Protein AF-A0A358M8S6-F1 (afdb_monomer)

Radius of gyration: 20.31 Å; Cα contacts (8 Å, |Δi|>4): 271; chains: 1; bounding box: 61×32×68 Å

Nearest PDB structures (foldseek):
  8t9n-assembly1_A  TM=7.803E-01  e=1.770E-08  Bacillus subtilis
  8t9n-assembly2_B  TM=7.512E-01  e=2.150E-07  Bacillus subtilis
  8hdj-assembly3_F  TM=7.728E-01  e=9.379E-07  Acetivibrio thermocellus DSM 1313
  8hdj-assembly1_B  TM=7.602E-01  e=1.779E-06  Acetivibrio thermocellus DSM 1313
  8heq-assembly1_B  TM=7.073E-01  e=2.793E-05  Acetivibrio thermocellus DSM 1313

Structure (mmCIF, N/CA/C/O backbone):
data_AF-A0A358M8S6-F1
#
_entry.id   AF-A0A358M8S6-F1
#
loop_
_atom_site.g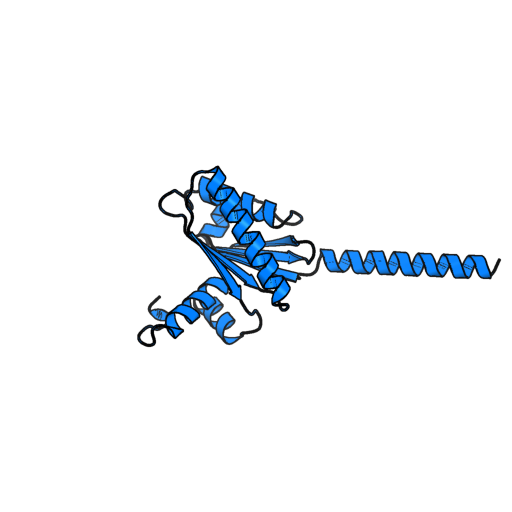roup_PDB
_atom_site.id
_atom_site.type_symbol
_atom_site.label_atom_id
_atom_site.label_alt_id
_atom_site.label_comp_id
_atom_site.label_asym_id
_atom_site.label_entity_id
_atom_site.label_seq_id
_atom_site.pdbx_PDB_ins_code
_atom_site.Cartn_x
_atom_site.Cartn_y
_atom_site.Cartn_z
_atom_site.occupancy
_atom_site.B_iso_or_equiv
_atom_site.auth_seq_id
_atom_site.auth_comp_id
_atom_site.auth_asym_id
_atom_site.auth_atom_id
_atom_site.pdbx_PDB_model_num
ATOM 1 N N . MET A 1 1 ? 41.653 -4.906 -39.971 1.00 57.16 1 MET A N 1
ATOM 2 C CA . MET A 1 1 ? 40.432 -5.730 -39.788 1.00 57.16 1 MET A CA 1
ATOM 3 C C . MET A 1 1 ? 40.231 -6.253 -38.357 1.00 57.16 1 MET A C 1
ATOM 5 O O . MET A 1 1 ? 39.101 -6.242 -37.895 1.00 57.16 1 MET A O 1
ATOM 9 N N . ARG A 1 2 ? 41.280 -6.656 -37.614 1.00 50.31 2 ARG A N 1
ATOM 10 C CA . ARG A 1 2 ? 41.144 -7.221 -36.246 1.00 50.31 2 ARG A CA 1
ATOM 11 C C . ARG A 1 2 ? 40.679 -6.215 -35.174 1.00 50.31 2 ARG A C 1
ATOM 13 O O . ARG A 1 2 ? 39.952 -6.597 -34.268 1.00 50.31 2 ARG A O 1
ATOM 20 N N . ILE A 1 3 ? 41.041 -4.936 -35.313 1.00 53.88 3 ILE A N 1
ATOM 21 C CA . ILE A 1 3 ? 40.667 -3.864 -34.366 1.00 53.88 3 ILE A CA 1
ATOM 22 C C . ILE A 1 3 ? 39.176 -3.490 -34.499 1.00 53.88 3 ILE A C 1
ATOM 24 O O . ILE A 1 3 ? 38.494 -3.316 -33.496 1.00 53.88 3 ILE A O 1
ATOM 28 N N . CYS A 1 4 ? 38.636 -3.462 -35.725 1.00 50.50 4 CYS A N 1
ATOM 29 C CA . CYS A 1 4 ? 37.214 -3.180 -35.967 1.00 50.50 4 CYS A CA 1
ATOM 30 C C . CYS A 1 4 ? 36.292 -4.292 -35.436 1.00 50.50 4 CYS A C 1
ATOM 32 O O . CYS A 1 4 ? 35.222 -3.995 -34.916 1.00 50.50 4 CYS A O 1
ATOM 34 N N . ALA A 1 5 ? 36.716 -5.559 -35.513 1.00 52.69 5 ALA A N 1
ATOM 35 C CA . ALA A 1 5 ? 35.955 -6.688 -34.972 1.00 52.69 5 ALA A CA 1
ATOM 36 C C . ALA A 1 5 ? 35.922 -6.692 -33.430 1.00 52.69 5 ALA A C 1
ATOM 38 O O . ALA A 1 5 ? 34.883 -6.977 -32.841 1.00 52.69 5 ALA A O 1
ATOM 39 N N . ALA A 1 6 ? 37.031 -6.322 -32.777 1.00 56.50 6 ALA A N 1
ATOM 40 C CA . ALA A 1 6 ? 37.099 -6.216 -31.318 1.00 56.50 6 ALA A CA 1
ATOM 41 C C . ALA A 1 6 ? 36.232 -5.063 -30.773 1.00 56.50 6 ALA A C 1
ATOM 43 O O . ALA A 1 6 ? 35.534 -5.239 -29.777 1.00 56.50 6 ALA A O 1
ATOM 44 N N . ALA A 1 7 ? 36.218 -3.911 -31.453 1.00 58.09 7 ALA A N 1
ATOM 45 C CA . ALA A 1 7 ? 35.370 -2.778 -31.079 1.00 58.09 7 ALA A CA 1
ATOM 46 C C . ALA A 1 7 ? 33.869 -3.080 -31.265 1.00 58.09 7 ALA A C 1
ATOM 48 O O . ALA A 1 7 ? 33.069 -2.773 -30.385 1.00 58.09 7 ALA A O 1
ATOM 49 N N . ALA A 1 8 ? 33.486 -3.741 -32.364 1.00 59.09 8 ALA A N 1
ATOM 50 C CA . ALA A 1 8 ? 32.097 -4.142 -32.603 1.00 59.09 8 ALA A CA 1
ATOM 51 C C . ALA A 1 8 ? 31.595 -5.166 -31.567 1.00 59.09 8 ALA A C 1
ATOM 53 O O . ALA A 1 8 ? 30.475 -5.045 -31.074 1.00 59.09 8 ALA A O 1
ATOM 54 N N . ALA A 1 9 ? 32.434 -6.132 -31.180 1.00 61.81 9 ALA A N 1
ATOM 55 C CA . ALA A 1 9 ? 32.096 -7.106 -30.143 1.00 61.81 9 ALA A CA 1
ATOM 56 C C . ALA A 1 9 ? 31.903 -6.447 -28.764 1.00 61.81 9 ALA A C 1
ATOM 58 O O . ALA A 1 9 ? 30.955 -6.782 -28.057 1.00 61.81 9 ALA A O 1
ATOM 59 N N . ALA A 1 10 ? 32.739 -5.468 -28.401 1.00 64.44 10 ALA A N 1
ATOM 60 C CA . ALA A 1 10 ? 32.598 -4.733 -27.144 1.00 64.44 10 ALA A CA 1
ATOM 61 C C . ALA A 1 10 ? 31.291 -3.922 -27.083 1.00 64.44 10 ALA A C 1
ATOM 63 O O . ALA A 1 10 ? 30.603 -3.952 -26.067 1.00 64.44 10 ALA A O 1
ATOM 64 N N . VAL A 1 11 ? 30.899 -3.257 -28.176 1.00 68.25 11 VAL A N 1
ATOM 65 C CA . VAL A 1 11 ? 29.634 -2.500 -28.241 1.00 68.25 11 VAL A CA 1
ATOM 66 C C . VAL A 1 11 ? 28.423 -3.426 -28.122 1.00 68.25 11 VAL A C 1
ATOM 68 O O . VAL A 1 11 ? 27.499 -3.120 -27.375 1.00 68.25 11 VAL A O 1
ATOM 71 N N . ILE A 1 12 ? 28.434 -4.586 -28.787 1.00 67.06 12 ILE A N 1
ATOM 72 C CA . ILE A 1 12 ? 27.341 -5.566 -28.688 1.00 67.06 12 ILE A CA 1
ATOM 73 C C . ILE A 1 12 ? 27.230 -6.120 -27.264 1.00 67.06 12 ILE A C 1
ATOM 75 O O . ILE A 1 12 ? 26.117 -6.250 -26.758 1.00 67.06 12 ILE A O 1
ATOM 79 N N . VAL A 1 13 ? 28.351 -6.397 -26.589 1.00 68.25 13 VAL A N 1
ATOM 80 C CA . VAL A 1 13 ? 28.358 -6.838 -25.183 1.00 68.25 13 VAL A CA 1
ATOM 81 C C . VAL A 1 13 ? 27.836 -5.738 -24.256 1.00 68.25 13 VAL A C 1
ATOM 83 O O . VAL A 1 13 ? 26.988 -6.013 -23.415 1.00 68.25 13 VAL A O 1
ATOM 86 N N . PHE A 1 14 ? 28.247 -4.481 -24.433 1.00 65.44 14 PHE A N 1
ATOM 87 C CA . PHE A 1 14 ? 27.732 -3.379 -23.614 1.00 65.44 14 PHE A CA 1
ATOM 88 C C . PHE A 1 14 ? 26.236 -3.136 -23.829 1.00 65.44 14 PHE A C 1
ATOM 90 O O . PHE A 1 14 ? 25.511 -2.995 -22.850 1.00 65.44 14 PHE A O 1
ATOM 97 N N . VAL A 1 15 ? 25.759 -3.144 -25.078 1.00 66.88 15 VAL A N 1
ATOM 98 C CA . VAL A 1 15 ? 24.332 -2.981 -25.405 1.00 66.88 15 VAL A CA 1
ATOM 99 C C . VAL A 1 15 ? 23.511 -4.152 -24.870 1.00 66.88 15 VAL A C 1
ATOM 101 O O . VAL A 1 15 ? 22.451 -3.934 -24.295 1.00 66.88 15 VAL A O 1
ATOM 104 N N . SER A 1 16 ? 23.996 -5.388 -24.997 1.00 60.94 16 SER A N 1
ATOM 105 C CA . SER A 1 16 ? 23.293 -6.564 -24.469 1.00 60.94 16 SER A CA 1
ATOM 106 C C . SER A 1 16 ? 23.269 -6.595 -22.940 1.00 60.94 16 SER A C 1
ATOM 108 O O . SER A 1 16 ? 22.218 -6.877 -22.373 1.00 60.94 16 SER A O 1
ATOM 110 N N . VAL A 1 17 ? 24.352 -6.212 -22.255 1.00 64.12 17 VAL A N 1
ATOM 111 C CA . VAL A 1 17 ? 24.362 -6.043 -20.790 1.00 64.12 17 VAL A CA 1
ATOM 112 C C . VAL A 1 17 ? 23.396 -4.937 -20.354 1.00 64.12 17 VAL A C 1
ATOM 114 O O . VAL A 1 17 ? 22.636 -5.144 -19.411 1.00 64.12 17 VAL A O 1
ATOM 117 N N . TRP A 1 18 ? 23.359 -3.803 -21.062 1.00 59.84 18 TRP A N 1
ATOM 118 C CA . TRP A 1 18 ? 22.412 -2.714 -20.791 1.00 59.84 18 TRP A CA 1
ATOM 119 C C . TRP A 1 18 ? 20.954 -3.137 -20.998 1.00 59.84 18 TRP A C 1
ATOM 121 O O . TRP A 1 18 ? 20.101 -2.852 -20.159 1.00 59.84 18 TRP A O 1
ATOM 131 N N . LEU A 1 19 ? 20.669 -3.858 -22.086 1.00 53.47 19 LEU A N 1
ATOM 132 C CA . LEU A 1 19 ? 19.343 -4.402 -22.367 1.00 53.47 19 LEU A CA 1
ATOM 133 C C . LEU A 1 19 ? 18.927 -5.401 -21.284 1.00 53.47 19 LEU A C 1
ATOM 135 O O . LEU A 1 19 ? 17.843 -5.272 -20.728 1.00 53.47 19 LEU A O 1
ATOM 139 N N . ILE A 1 20 ? 19.789 -6.351 -20.919 1.00 60.41 20 ILE A N 1
ATOM 140 C CA . ILE A 1 20 ? 19.483 -7.359 -19.895 1.00 60.41 20 ILE A CA 1
ATOM 141 C C . ILE A 1 20 ? 19.275 -6.702 -18.521 1.00 60.41 20 ILE A C 1
ATOM 143 O O . ILE A 1 20 ? 18.311 -7.033 -17.831 1.00 60.41 20 ILE A O 1
ATOM 147 N N . ALA A 1 21 ? 20.124 -5.749 -18.128 1.00 57.12 21 ALA A N 1
ATOM 148 C CA . ALA A 1 21 ? 19.976 -5.019 -16.869 1.00 57.12 21 ALA A CA 1
ATOM 149 C C . ALA A 1 21 ? 18.662 -4.219 -16.824 1.00 57.12 21 ALA A C 1
ATOM 151 O O . ALA A 1 21 ? 17.900 -4.342 -15.865 1.00 57.12 21 ALA A O 1
ATOM 152 N N . GLY A 1 22 ? 18.338 -3.487 -17.897 1.00 55.91 22 GLY A N 1
ATOM 153 C CA . GLY A 1 22 ? 17.080 -2.748 -18.014 1.00 55.91 22 GLY A CA 1
ATOM 154 C C . GLY A 1 22 ? 15.841 -3.650 -18.005 1.00 55.91 22 GLY A C 1
ATOM 155 O O . GLY A 1 22 ? 14.822 -3.290 -17.413 1.00 55.91 22 GLY A O 1
ATOM 156 N N . TYR A 1 23 ? 15.925 -4.844 -18.600 1.00 58.31 23 TYR A N 1
ATOM 157 C CA . TYR A 1 23 ? 14.850 -5.841 -18.566 1.00 58.31 23 TYR A CA 1
ATOM 158 C C . TYR A 1 23 ? 14.600 -6.385 -17.153 1.00 58.31 23 TYR A C 1
ATOM 160 O O . TYR A 1 23 ? 13.441 -6.553 -16.772 1.00 58.31 23 TYR A O 1
ATOM 168 N N . ARG A 1 24 ? 15.652 -6.615 -16.352 1.00 57.75 24 ARG A N 1
ATOM 169 C CA . ARG A 1 24 ? 15.523 -7.117 -14.970 1.00 57.75 24 ARG A CA 1
ATOM 170 C C . ARG A 1 24 ? 14.867 -6.091 -14.048 1.00 57.75 24 ARG A C 1
ATOM 172 O O . ARG A 1 24 ? 13.889 -6.434 -13.398 1.00 57.75 24 ARG A O 1
ATOM 179 N N . THR A 1 25 ? 15.301 -4.830 -14.094 1.00 61.47 25 THR A N 1
ATOM 180 C CA . THR A 1 25 ? 14.707 -3.724 -13.313 1.00 61.47 25 THR A CA 1
ATOM 181 C C . THR A 1 25 ? 13.206 -3.551 -13.549 1.00 61.47 25 THR A C 1
ATOM 183 O O . THR A 1 25 ? 12.500 -3.044 -12.687 1.00 61.47 25 THR A O 1
ATOM 186 N N . THR A 1 26 ? 12.700 -3.958 -14.715 1.00 70.19 26 THR A N 1
ATOM 187 C CA . THR A 1 26 ? 11.293 -3.741 -15.073 1.00 70.19 26 THR A CA 1
ATOM 188 C C . THR A 1 26 ? 10.377 -4.880 -14.604 1.00 70.19 26 THR A C 1
ATOM 190 O O . THR A 1 26 ? 9.163 -4.728 -14.665 1.00 70.19 26 THR A O 1
ATOM 193 N N . ARG A 1 27 ? 10.919 -6.014 -14.135 1.00 77.38 27 ARG A N 1
ATOM 194 C CA . ARG A 1 27 ? 10.132 -7.198 -13.726 1.00 77.38 27 ARG A CA 1
ATOM 195 C C . ARG A 1 27 ? 10.374 -7.662 -12.290 1.00 77.38 27 ARG A C 1
ATOM 197 O O . ARG A 1 27 ? 9.735 -8.613 -11.855 1.00 77.38 27 ARG A O 1
ATOM 204 N N . THR A 1 28 ? 11.301 -7.041 -11.573 1.00 88.50 28 THR A N 1
ATOM 205 C CA . THR A 1 28 ? 11.547 -7.323 -10.157 1.00 88.50 28 THR A CA 1
ATOM 206 C C . THR A 1 28 ? 10.695 -6.415 -9.289 1.00 88.50 28 THR A C 1
ATOM 208 O O . THR A 1 28 ? 10.644 -5.210 -9.549 1.00 88.50 28 THR A O 1
ATOM 211 N N . VAL A 1 29 ? 10.068 -6.985 -8.260 1.00 92.50 29 VAL A N 1
ATOM 212 C CA . VAL A 1 29 ? 9.440 -6.199 -7.195 1.00 92.50 29 VAL A CA 1
ATOM 213 C C . VAL A 1 29 ? 10.536 -5.387 -6.511 1.00 92.50 29 VAL A C 1
ATOM 215 O O . VAL A 1 29 ? 11.564 -5.935 -6.120 1.00 92.50 29 VAL A O 1
ATOM 218 N N . ASP A 1 30 ? 10.331 -4.080 -6.469 1.00 94.56 30 ASP A N 1
ATOM 219 C CA . ASP A 1 30 ? 11.152 -3.113 -5.745 1.00 94.56 30 ASP A CA 1
ATOM 220 C C . ASP A 1 30 ? 10.456 -2.768 -4.434 1.00 94.56 30 ASP A C 1
ATOM 222 O O . ASP A 1 30 ? 11.048 -2.886 -3.370 1.00 94.56 30 ASP A O 1
ATOM 226 N N . SER A 1 31 ? 9.178 -2.400 -4.497 1.00 95.56 31 SER A N 1
ATOM 227 C CA . SER A 1 31 ? 8.403 -1.996 -3.324 1.00 95.56 31 SER A CA 1
ATOM 228 C C . SER A 1 31 ? 7.019 -2.631 -3.341 1.00 95.56 31 SER A C 1
ATOM 230 O O . SER A 1 31 ? 6.491 -2.972 -4.405 1.00 95.56 31 SER A O 1
ATOM 232 N N . ILE A 1 32 ? 6.418 -2.742 -2.163 1.00 96.50 32 ILE A N 1
ATOM 233 C CA . ILE A 1 32 ? 5.015 -3.115 -1.998 1.00 96.50 32 ILE A CA 1
ATOM 234 C C . ILE A 1 32 ? 4.282 -1.910 -1.415 1.00 96.50 32 ILE A C 1
ATOM 236 O O . ILE A 1 32 ? 4.700 -1.335 -0.412 1.00 96.50 32 ILE A O 1
ATOM 240 N N . VAL A 1 33 ? 3.204 -1.496 -2.072 1.00 97.31 33 VAL A N 1
ATOM 241 C CA . VAL A 1 33 ? 2.332 -0.412 -1.615 1.00 97.31 33 VAL A CA 1
ATOM 242 C C . VAL A 1 33 ? 1.005 -1.022 -1.209 1.00 97.31 33 VAL A C 1
ATOM 244 O O . VAL A 1 33 ? 0.340 -1.649 -2.026 1.00 97.31 33 VAL A O 1
ATOM 247 N N . MET A 1 34 ? 0.616 -0.835 0.042 1.00 97.25 34 MET A N 1
ATOM 248 C CA . MET A 1 34 ? -0.647 -1.319 0.580 1.00 97.25 34 MET A CA 1
ATOM 249 C C . MET A 1 34 ? -1.600 -0.142 0.742 1.00 97.25 34 MET A C 1
ATOM 251 O O . MET A 1 34 ? -1.215 0.914 1.253 1.00 97.25 34 MET A O 1
ATOM 255 N N . LEU A 1 35 ? -2.828 -0.328 0.270 1.00 96.25 35 LEU A N 1
ATOM 256 C CA . LEU A 1 35 ? -3.897 0.658 0.340 1.00 96.25 35 LEU A CA 1
ATOM 257 C C . LEU A 1 35 ? -5.028 0.084 1.184 1.00 96.25 35 LEU A C 1
ATOM 259 O O . LEU A 1 35 ? -5.702 -0.853 0.765 1.00 96.25 35 LEU A O 1
ATOM 263 N N . ASP A 1 36 ? -5.215 0.655 2.365 1.00 95.44 36 ASP A N 1
ATOM 264 C CA . ASP A 1 36 ? -6.087 0.154 3.413 1.00 95.44 36 ASP A CA 1
ATOM 265 C C . ASP A 1 36 ? -7.201 1.155 3.711 1.00 95.44 36 ASP A C 1
ATOM 267 O O . ASP A 1 36 ? -7.008 2.155 4.398 1.00 95.44 36 ASP A O 1
ATOM 271 N N . VAL A 1 37 ? -8.393 0.854 3.211 1.00 89.81 37 VAL A N 1
ATOM 272 C CA . VAL A 1 37 ? -9.630 1.575 3.521 1.00 89.81 37 VAL A CA 1
ATOM 273 C C . VAL A 1 37 ? -10.539 0.550 4.200 1.00 89.81 37 VAL A C 1
ATOM 275 O O . VAL A 1 37 ? -10.285 0.099 5.320 1.00 89.81 37 VAL A O 1
ATOM 278 N N . ASN A 1 38 ? -11.523 0.075 3.453 1.00 85.62 38 ASN A N 1
ATOM 279 C CA . ASN A 1 38 ? -12.268 -1.154 3.631 1.00 85.62 38 ASN A CA 1
ATOM 280 C C . ASN A 1 38 ? -13.019 -1.371 2.310 1.00 85.62 38 ASN A C 1
ATOM 282 O O . ASN A 1 38 ? -14.230 -1.198 2.285 1.00 85.62 38 ASN A O 1
ATOM 286 N N . PRO A 1 39 ? -12.293 -1.470 1.183 1.00 93.62 39 PRO A N 1
ATOM 287 C CA . PRO A 1 39 ? -11.396 -2.583 0.825 1.00 93.62 39 PRO A CA 1
ATOM 288 C C . PRO A 1 39 ? -9.894 -2.395 1.132 1.00 93.62 39 PRO A C 1
ATOM 290 O O . PRO A 1 39 ? -9.447 -1.293 1.441 1.00 93.62 39 PRO A O 1
ATOM 293 N N . SER A 1 40 ? -9.112 -3.484 1.040 1.00 96.12 40 SER A N 1
ATOM 294 C CA . SER A 1 40 ? -7.646 -3.499 1.229 1.00 96.12 40 SER A CA 1
ATOM 295 C C . SER A 1 40 ? -6.896 -4.148 0.052 1.00 96.12 40 SER A C 1
ATOM 297 O O . SER A 1 40 ? -7.229 -5.261 -0.365 1.00 96.12 40 SER A O 1
ATOM 299 N N . PHE A 1 41 ? -5.870 -3.474 -0.474 1.00 96.50 41 PHE A N 1
ATOM 300 C CA . PHE A 1 41 ? -5.086 -3.909 -1.639 1.00 96.50 41 PHE A CA 1
ATOM 301 C C . PHE A 1 41 ? -3.586 -3.943 -1.351 1.00 96.50 41 PHE A C 1
ATOM 303 O O . PHE A 1 41 ? -3.078 -3.108 -0.607 1.00 96.50 41 PHE A O 1
ATOM 310 N N . SER A 1 42 ? -2.867 -4.836 -2.032 1.00 96.50 42 SER A N 1
ATOM 311 C CA . SER A 1 42 ? -1.403 -4.852 -2.119 1.00 96.50 42 SER A CA 1
ATOM 312 C C . SER A 1 42 ? -0.966 -4.666 -3.570 1.00 96.50 42 SER A C 1
ATOM 314 O O . SER A 1 42 ? -1.408 -5.392 -4.457 1.00 96.50 42 SER A O 1
ATOM 316 N N . LEU A 1 43 ? -0.105 -3.687 -3.832 1.00 97.81 43 LEU A N 1
ATOM 317 C CA . LEU A 1 43 ? 0.449 -3.391 -5.146 1.00 97.81 43 LEU A CA 1
ATOM 318 C C . LEU A 1 43 ? 1.949 -3.664 -5.127 1.00 97.81 43 LEU A C 1
ATOM 320 O O . LEU A 1 43 ? 2.718 -2.941 -4.496 1.00 97.81 43 LEU A O 1
ATOM 324 N N . SER A 1 44 ? 2.375 -4.677 -5.873 1.00 97.19 44 SER A N 1
ATOM 325 C CA . SER A 1 44 ? 3.794 -4.922 -6.125 1.00 97.19 44 SER A CA 1
ATOM 326 C C . SER A 1 44 ? 4.269 -4.012 -7.249 1.00 97.19 44 SER A C 1
ATOM 328 O O . SER A 1 44 ? 3.766 -4.108 -8.370 1.00 97.19 44 SER A O 1
ATOM 330 N N . VAL A 1 45 ? 5.251 -3.152 -6.987 1.00 96.50 45 VAL A N 1
ATOM 331 C CA . VAL A 1 45 ? 5.787 -2.200 -7.970 1.00 96.50 45 VAL A CA 1
ATOM 332 C C . VAL A 1 45 ? 7.273 -2.406 -8.199 1.00 96.50 45 VA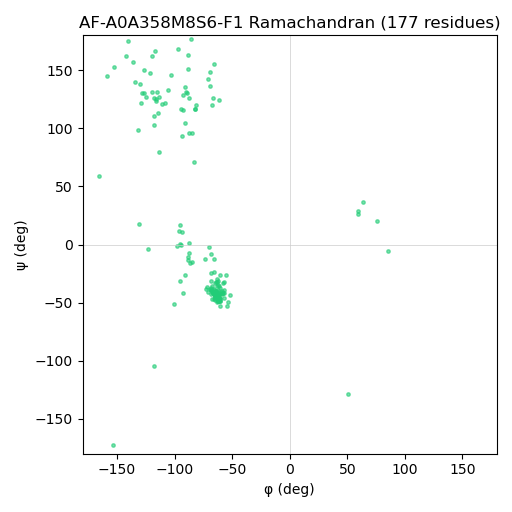L A C 1
ATOM 334 O O . VAL A 1 45 ? 8.008 -2.790 -7.295 1.00 96.50 45 VAL A O 1
ATOM 337 N N . ASN A 1 46 ? 7.730 -2.153 -9.422 1.00 95.25 46 ASN A N 1
ATOM 338 C CA . ASN A 1 46 ? 9.156 -2.159 -9.743 1.00 95.25 46 ASN A CA 1
ATOM 339 C C . ASN A 1 46 ? 9.817 -0.795 -9.458 1.00 95.25 46 ASN A C 1
ATOM 341 O O . ASN A 1 46 ? 9.151 0.192 -9.142 1.00 95.25 46 ASN A O 1
ATOM 345 N N . ALA A 1 47 ? 11.135 -0.706 -9.658 1.00 93.12 47 ALA A N 1
ATOM 346 C CA . ALA A 1 47 ? 11.900 0.517 -9.385 1.00 93.12 47 ALA A CA 1
ATOM 347 C C . ALA A 1 47 ? 11.542 1.702 -10.306 1.00 93.12 47 ALA A C 1
ATOM 349 O O . ALA A 1 47 ? 11.928 2.837 -10.042 1.00 93.12 47 ALA A O 1
ATOM 350 N N . LYS A 1 48 ? 10.799 1.455 -11.394 1.00 93.25 48 LYS A N 1
ATOM 351 C CA . LYS A 1 48 ? 10.229 2.486 -12.276 1.00 93.25 48 LYS A CA 1
ATOM 352 C C . LYS A 1 48 ? 8.795 2.856 -11.890 1.00 93.25 48 LYS A C 1
ATOM 354 O O . LYS A 1 48 ? 8.120 3.520 -12.670 1.00 93.25 48 LYS A O 1
ATOM 359 N N . GLU A 1 49 ? 8.321 2.396 -10.732 1.00 95.69 49 GLU A N 1
ATOM 360 C CA . GLU A 1 49 ? 6.962 2.635 -10.234 1.00 95.69 49 GLU A CA 1
ATOM 361 C C . GLU A 1 49 ? 5.892 2.101 -11.189 1.00 95.69 49 GLU A C 1
ATOM 363 O O . GLU A 1 49 ? 4.792 2.637 -11.283 1.00 95.69 49 GLU A O 1
ATOM 368 N N . THR A 1 50 ? 6.230 1.049 -11.936 1.00 96.12 50 THR A N 1
ATOM 369 C CA . THR A 1 50 ? 5.265 0.297 -12.734 1.00 96.12 50 THR A CA 1
ATOM 370 C C . THR A 1 50 ? 4.712 -0.829 -11.881 1.00 96.12 50 THR A C 1
ATOM 372 O O . THR A 1 50 ? 5.481 -1.581 -11.274 1.00 96.12 50 THR A O 1
ATOM 375 N N . VAL A 1 51 ? 3.391 -0.955 -11.860 1.00 96.75 51 VAL A N 1
ATOM 376 C CA . VAL A 1 51 ? 2.695 -2.038 -11.175 1.00 96.75 51 VAL A CA 1
ATOM 377 C C . VAL A 1 51 ? 3.005 -3.354 -11.876 1.00 96.75 51 VAL A C 1
ATOM 379 O O . VAL A 1 51 ? 2.845 -3.490 -13.086 1.00 96.75 51 VAL A O 1
ATOM 382 N N . LEU A 1 52 ? 3.482 -4.325 -11.110 1.00 95.69 52 LEU A N 1
ATOM 383 C CA . LEU A 1 52 ? 3.712 -5.693 -11.557 1.00 95.69 52 LEU A CA 1
ATOM 384 C C . LEU A 1 52 ? 2.486 -6.560 -11.282 1.00 95.69 52 LE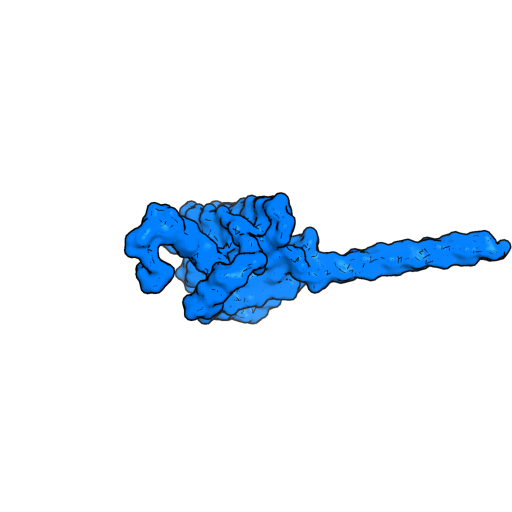U A C 1
ATOM 386 O O . LEU A 1 52 ? 2.087 -7.341 -12.144 1.00 95.69 52 LEU A O 1
ATOM 390 N N . ALA A 1 53 ? 1.881 -6.389 -10.107 1.00 96.06 53 ALA A N 1
ATOM 391 C CA . ALA A 1 53 ? 0.693 -7.109 -9.674 1.00 96.06 53 ALA A CA 1
ATOM 392 C C . ALA A 1 53 ? -0.112 -6.269 -8.677 1.00 96.06 53 ALA A C 1
ATOM 394 O O . ALA A 1 53 ? 0.459 -5.451 -7.950 1.00 96.06 53 ALA A O 1
ATOM 395 N N . VAL A 1 54 ? -1.422 -6.509 -8.642 1.00 96.44 54 VAL A N 1
ATOM 396 C CA . VAL A 1 54 ? -2.337 -5.999 -7.618 1.00 96.44 54 VAL A CA 1
ATOM 397 C C . VAL A 1 54 ? -3.065 -7.191 -7.018 1.00 96.44 54 VAL A C 1
ATOM 399 O O . VAL A 1 54 ? -3.646 -7.992 -7.747 1.00 96.44 54 VAL A O 1
ATOM 402 N N . GLU A 1 55 ? -3.022 -7.307 -5.700 1.00 95.00 55 GLU A N 1
ATOM 403 C CA . GLU A 1 55 ? -3.677 -8.359 -4.936 1.00 95.00 55 GLU A CA 1
ATOM 404 C C . GLU A 1 55 ? -4.764 -7.747 -4.053 1.00 95.00 55 GLU A C 1
ATOM 406 O O . GLU A 1 55 ? -4.537 -6.767 -3.341 1.00 95.00 55 GLU A O 1
ATOM 411 N N . ALA A 1 56 ? -5.956 -8.337 -4.098 1.00 95.12 56 ALA A N 1
ATOM 412 C CA . ALA A 1 56 ? -7.042 -8.015 -3.185 1.00 95.12 56 ALA A CA 1
ATOM 413 C C . ALA A 1 56 ? -6.841 -8.774 -1.866 1.00 95.12 56 ALA A C 1
ATOM 415 O O . ALA A 1 56 ? -6.872 -10.008 -1.850 1.00 95.12 56 ALA A O 1
ATOM 416 N N . LEU A 1 57 ? -6.650 -8.040 -0.768 1.00 93.06 57 LEU A N 1
ATOM 417 C CA . LEU A 1 57 ? -6.361 -8.614 0.550 1.00 93.06 57 LEU A CA 1
ATOM 418 C C . LEU A 1 57 ? -7.630 -9.010 1.319 1.00 93.06 57 LEU A C 1
ATOM 420 O O . LEU A 1 57 ? -7.555 -9.776 2.274 1.00 93.06 57 LEU A O 1
ATOM 424 N N . A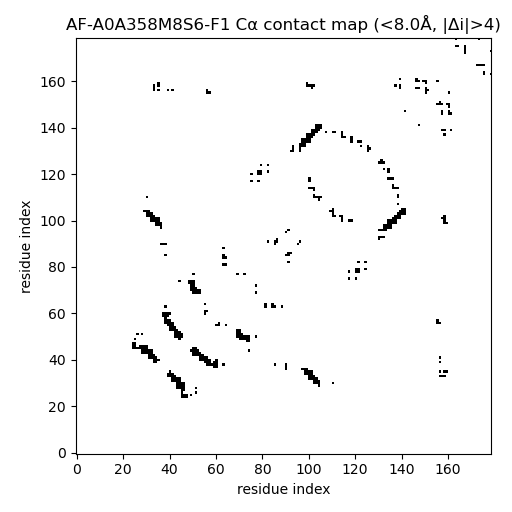SN A 1 58 ? -8.802 -8.531 0.894 1.00 92.50 58 ASN A N 1
ATOM 425 C CA . ASN A 1 58 ? -10.098 -8.921 1.447 1.00 92.50 58 ASN A CA 1
ATOM 426 C C . ASN A 1 58 ? -11.179 -9.065 0.356 1.00 92.50 58 ASN A C 1
ATOM 428 O O . ASN A 1 58 ? -10.935 -8.809 -0.824 1.00 92.50 58 ASN A O 1
ATOM 432 N N . GLU A 1 59 ? -12.375 -9.522 0.738 1.00 93.19 59 GLU A N 1
ATOM 433 C CA . GLU A 1 59 ? -13.464 -9.803 -0.213 1.00 93.19 59 GLU A CA 1
ATOM 434 C C . GLU A 1 59 ? -14.022 -8.530 -0.869 1.00 93.19 59 GLU A C 1
ATOM 436 O O . GLU A 1 59 ? -14.274 -8.510 -2.075 1.00 93.19 59 GLU A O 1
ATOM 441 N N . ASP A 1 60 ? -14.122 -7.435 -0.111 1.00 93.94 60 ASP A N 1
ATOM 442 C CA . ASP A 1 60 ? -14.500 -6.123 -0.647 1.00 93.94 60 ASP A CA 1
ATOM 443 C C . ASP A 1 60 ? -13.518 -5.670 -1.736 1.00 93.94 60 ASP A C 1
ATOM 445 O O . ASP A 1 60 ? -13.921 -5.202 -2.801 1.00 93.94 60 ASP A O 1
ATOM 449 N N . ALA A 1 61 ? -12.214 -5.886 -1.524 1.00 94.06 61 ALA A N 1
ATOM 450 C CA . ALA A 1 61 ? -11.190 -5.553 -2.506 1.00 94.06 61 ALA A CA 1
ATOM 451 C C . ALA A 1 61 ? -11.319 -6.373 -3.785 1.00 94.06 61 ALA A C 1
ATOM 453 O O . ALA A 1 61 ? -11.034 -5.851 -4.856 1.00 94.06 61 ALA A O 1
ATOM 454 N N . ARG A 1 62 ? -11.781 -7.627 -3.719 1.00 94.38 62 ARG A N 1
ATOM 455 C CA . ARG A 1 62 ? -12.035 -8.425 -4.930 1.00 94.38 62 ARG A CA 1
ATOM 456 C C . ARG A 1 62 ? -13.181 -7.842 -5.741 1.00 94.38 62 ARG A C 1
ATOM 458 O O . ARG A 1 62 ? -13.075 -7.764 -6.960 1.00 94.38 62 ARG A O 1
ATOM 465 N N . SER A 1 63 ? -14.234 -7.393 -5.062 1.00 93.25 63 SER A N 1
ATOM 466 C CA . SER A 1 63 ? -15.384 -6.751 -5.706 1.00 93.25 63 SER A CA 1
ATOM 467 C C . SER A 1 63 ? -14.991 -5.429 -6.365 1.00 93.25 63 SER A C 1
ATOM 469 O O . SER A 1 63 ? -15.359 -5.178 -7.509 1.00 93.25 63 SER A O 1
ATOM 471 N N . VAL A 1 64 ? -14.186 -4.616 -5.676 1.00 94.44 64 VAL A N 1
ATOM 472 C CA . VAL A 1 64 ? -13.695 -3.339 -6.209 1.00 94.44 64 VAL A CA 1
ATOM 473 C C . VAL A 1 64 ? -12.657 -3.530 -7.311 1.00 94.44 64 VAL A C 1
ATOM 475 O O . VAL A 1 64 ? -12.663 -2.747 -8.256 1.00 94.44 64 VAL A O 1
ATOM 478 N N . LEU A 1 65 ? -11.780 -4.538 -7.220 1.00 94.31 65 LEU A N 1
ATOM 479 C CA . LEU A 1 65 ? -10.791 -4.848 -8.258 1.00 94.31 65 LEU A CA 1
ATOM 480 C C . LEU A 1 65 ? -11.467 -5.382 -9.529 1.00 94.31 65 LEU A C 1
ATOM 482 O O . LEU A 1 65 ? -11.103 -4.971 -10.630 1.00 94.31 65 LEU A O 1
ATOM 486 N N . GLY A 1 66 ? -12.455 -6.270 -9.381 1.00 91.31 66 GLY A N 1
ATOM 487 C CA . GLY A 1 66 ? -13.189 -6.873 -10.492 1.00 91.31 66 GLY A CA 1
ATOM 488 C C . GLY A 1 66 ? -12.255 -7.454 -11.559 1.00 91.31 66 GLY A C 1
ATOM 489 O O . GLY A 1 66 ? -11.318 -8.186 -11.247 1.00 91.31 66 GLY A O 1
ATOM 490 N N . ASP A 1 67 ? -12.495 -7.077 -12.816 1.00 89.50 67 ASP A N 1
ATOM 491 C CA . ASP A 1 67 ? -11.696 -7.490 -13.978 1.00 89.50 67 ASP A CA 1
ATOM 492 C C . ASP A 1 67 ? -10.605 -6.461 -14.361 1.00 89.50 67 ASP A C 1
ATOM 494 O O . ASP A 1 67 ? -10.099 -6.475 -15.486 1.00 89.50 67 ASP A O 1
ATOM 498 N N . MET A 1 68 ? -10.256 -5.516 -13.473 1.00 91.81 68 MET A N 1
ATOM 499 C CA . MET A 1 68 ? -9.261 -4.485 -13.788 1.00 91.81 68 MET A CA 1
ATOM 500 C C . MET A 1 68 ? -7.855 -5.072 -13.947 1.00 91.81 68 MET A C 1
ATOM 502 O O . MET A 1 68 ? -7.258 -5.597 -13.007 1.00 91.81 68 MET A O 1
ATOM 506 N N . GLU A 1 69 ? -7.271 -4.888 -15.130 1.00 92.75 69 GLU A N 1
ATOM 507 C CA . GLU A 1 69 ? -5.893 -5.280 -15.414 1.00 92.75 69 GLU A CA 1
ATOM 508 C C . GLU A 1 69 ? -4.948 -4.091 -15.181 1.00 92.75 69 GLU A C 1
ATOM 510 O O . GLU A 1 69 ? -4.736 -3.242 -16.045 1.00 92.75 69 GLU A O 1
ATOM 515 N N . LEU A 1 70 ? -4.398 -4.010 -13.967 1.00 94.12 70 LEU A N 1
ATOM 516 C CA . LEU A 1 70 ? -3.518 -2.912 -13.544 1.00 94.12 70 LEU A CA 1
ATOM 517 C C . LEU A 1 70 ? -2.022 -3.238 -13.702 1.00 94.12 70 LEU A C 1
ATOM 519 O O . LEU A 1 70 ? -1.174 -2.412 -13.382 1.00 94.12 70 LEU A O 1
ATOM 523 N N . SER A 1 71 ? -1.661 -4.423 -14.201 1.00 93.69 71 SER A N 1
ATOM 524 C CA . SER A 1 71 ? -0.256 -4.753 -14.469 1.00 93.69 71 SER A CA 1
ATOM 525 C C . SER A 1 71 ? 0.279 -3.937 -15.651 1.00 93.69 71 SER A C 1
ATOM 527 O O . SER A 1 71 ? -0.379 -3.777 -16.676 1.00 93.69 71 SER A O 1
ATOM 529 N N . GLY A 1 72 ? 1.494 -3.408 -15.522 1.00 92.69 72 GLY A N 1
ATOM 530 C CA . GLY A 1 72 ? 2.161 -2.616 -16.555 1.00 92.69 72 GLY A CA 1
ATOM 531 C C . GLY A 1 72 ? 1.807 -1.126 -16.567 1.00 92.69 72 GLY A C 1
ATOM 532 O O . GLY A 1 72 ? 2.445 -0.375 -17.306 1.00 92.69 72 GLY A O 1
ATOM 533 N N . VAL A 1 73 ? 0.854 -0.673 -15.747 1.00 96.19 73 VAL A N 1
ATOM 534 C CA . VAL A 1 73 ? 0.525 0.757 -15.607 1.00 96.19 73 VAL A CA 1
ATOM 535 C C . VAL A 1 73 ? 1.387 1.418 -14.527 1.00 96.19 73 VAL A C 1
ATOM 537 O O . VAL A 1 73 ? 2.016 0.740 -13.711 1.00 96.19 73 VAL A O 1
ATOM 540 N N . SER A 1 74 ? 1.459 2.752 -14.521 1.00 96.94 74 SER A N 1
ATOM 541 C CA . SER A 1 74 ? 2.148 3.465 -13.441 1.00 96.94 74 SER A CA 1
ATOM 542 C C . SER A 1 74 ? 1.371 3.343 -12.129 1.00 96.94 74 SER A C 1
ATOM 544 O O . SER A 1 74 ? 0.141 3.297 -12.123 1.00 96.94 74 SER A O 1
ATOM 546 N N . LEU A 1 75 ? 2.092 3.340 -11.009 1.00 96.50 75 LEU A N 1
ATOM 547 C CA . LEU A 1 75 ? 1.523 3.281 -9.664 1.00 96.50 75 LEU A CA 1
ATOM 548 C C . LEU A 1 75 ? 0.450 4.358 -9.445 1.00 96.50 75 LEU A C 1
ATOM 550 O O . LEU A 1 75 ? -0.620 4.065 -8.929 1.00 96.50 75 LEU A O 1
ATOM 554 N N . GLU A 1 76 ? 0.700 5.584 -9.900 1.00 95.62 76 GLU A N 1
ATOM 555 C CA . GLU A 1 76 ? -0.252 6.697 -9.800 1.00 95.62 76 GLU A CA 1
ATOM 556 C C . GLU A 1 76 ? -1.559 6.431 -10.563 1.00 95.62 76 GLU A C 1
ATOM 558 O O . GLU A 1 76 ? -2.643 6.663 -10.035 1.00 95.62 76 GLU A O 1
ATOM 563 N N . VAL A 1 77 ? -1.474 5.881 -11.780 1.00 95.62 77 VAL A N 1
ATOM 564 C CA . VAL A 1 77 ? -2.664 5.521 -12.567 1.00 95.62 77 VAL A CA 1
ATOM 565 C C . VAL A 1 77 ? -3.437 4.390 -11.893 1.00 95.62 77 VAL A C 1
ATOM 567 O O . VAL A 1 77 ? -4.661 4.456 -11.825 1.00 95.62 77 VAL A O 1
ATOM 570 N N . ALA A 1 78 ? -2.740 3.382 -11.360 1.00 96.44 78 ALA A N 1
ATOM 571 C CA . ALA A 1 78 ? -3.378 2.294 -10.625 1.00 96.44 78 ALA A CA 1
ATOM 572 C C . ALA A 1 78 ? -4.095 2.795 -9.363 1.00 96.44 78 ALA A C 1
ATOM 574 O O . ALA A 1 78 ? -5.233 2.407 -9.121 1.00 96.44 78 ALA A O 1
ATOM 575 N N . ILE A 1 79 ? -3.473 3.695 -8.596 1.00 95.00 79 ILE A N 1
ATOM 576 C CA . ILE A 1 79 ? -4.086 4.306 -7.408 1.00 95.00 79 ILE A CA 1
ATOM 577 C C . ILE A 1 79 ? -5.351 5.076 -7.780 1.00 95.00 79 ILE A C 1
ATOM 579 O O . ILE A 1 79 ? -6.391 4.861 -7.164 1.00 95.00 79 ILE A O 1
ATOM 583 N N . ASN A 1 80 ? -5.292 5.927 -8.807 1.00 93.38 80 ASN A N 1
ATOM 584 C CA . ASN A 1 80 ? -6.456 6.699 -9.242 1.00 93.38 80 ASN A CA 1
ATOM 585 C C . ASN A 1 80 ? -7.593 5.784 -9.723 1.00 93.38 80 ASN A C 1
ATOM 587 O O . ASN A 1 80 ? -8.756 6.039 -9.421 1.00 93.38 80 ASN A O 1
ATOM 591 N N . ALA A 1 81 ? -7.267 4.695 -10.429 1.00 94.81 81 ALA A N 1
ATOM 592 C CA . ALA A 1 81 ? -8.255 3.705 -10.853 1.00 94.81 81 ALA A CA 1
ATOM 593 C C . ALA A 1 81 ? -8.907 2.993 -9.655 1.00 94.81 81 ALA A C 1
ATOM 595 O O . ALA A 1 81 ? -10.129 2.859 -9.614 1.00 94.81 81 ALA A O 1
ATOM 596 N N . LEU A 1 82 ? -8.111 2.585 -8.660 1.00 95.12 82 LEU A N 1
ATOM 597 C CA . LEU A 1 82 ? -8.620 1.948 -7.444 1.00 95.12 82 LEU A CA 1
ATOM 598 C C . LEU A 1 82 ? -9.493 2.905 -6.625 1.00 95.12 82 LEU A C 1
ATOM 600 O O . LEU A 1 82 ? -10.572 2.505 -6.198 1.00 95.12 82 LEU A O 1
ATOM 604 N N . ILE A 1 83 ? -9.084 4.166 -6.451 1.00 92.31 83 ILE A N 1
ATOM 605 C CA . ILE A 1 83 ? -9.901 5.182 -5.768 1.00 92.31 83 ILE A CA 1
ATOM 606 C C . ILE A 1 83 ? -11.204 5.426 -6.516 1.00 92.31 83 ILE A C 1
ATOM 608 O O . ILE A 1 83 ? -12.266 5.366 -5.903 1.00 92.31 83 ILE A O 1
ATOM 612 N N . GLY A 1 84 ? -11.146 5.630 -7.833 1.00 91.44 84 GLY A N 1
ATOM 613 C CA . GLY A 1 84 ? -12.342 5.810 -8.654 1.00 91.44 84 GLY A CA 1
ATOM 614 C C . GLY A 1 84 ? -13.311 4.630 -8.544 1.00 91.44 84 GLY A C 1
ATOM 615 O O . GLY A 1 84 ? -14.514 4.832 -8.393 1.00 91.44 84 GLY A O 1
ATOM 616 N N . SER A 1 85 ? -12.795 3.39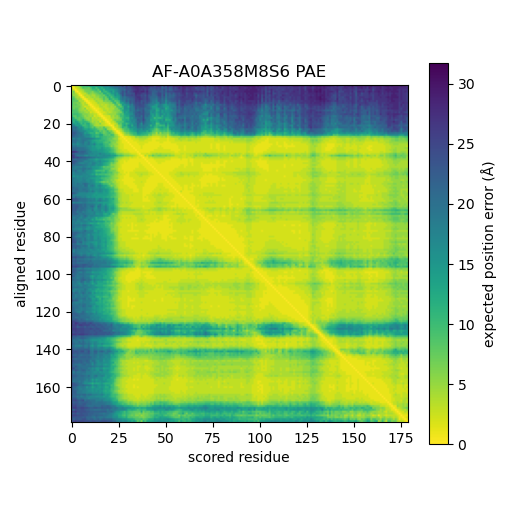6 -8.543 1.00 93.38 85 SER A N 1
ATOM 617 C CA . SER A 1 85 ? -13.619 2.201 -8.336 1.00 93.38 85 SER A CA 1
ATOM 618 C C . SER A 1 85 ? -14.206 2.144 -6.921 1.00 93.38 85 SER A C 1
ATOM 620 O O . SER A 1 85 ? -15.387 1.841 -6.762 1.00 93.38 85 SER A O 1
ATOM 622 N N . MET A 1 86 ? -13.435 2.485 -5.883 1.00 92.75 86 MET A N 1
ATOM 623 C CA . MET A 1 86 ? -13.941 2.553 -4.505 1.00 92.75 86 MET A CA 1
ATOM 624 C C . MET A 1 86 ? -15.065 3.584 -4.353 1.00 92.75 86 MET A C 1
ATOM 626 O O . MET A 1 86 ? -16.074 3.277 -3.724 1.00 92.75 86 MET A O 1
ATOM 630 N N . LEU A 1 87 ? -14.928 4.761 -4.971 1.00 89.62 87 LEU A N 1
ATOM 631 C CA . LEU A 1 87 ? -15.972 5.791 -5.014 1.00 89.62 87 LEU A CA 1
ATOM 632 C C . LEU A 1 87 ? -17.233 5.271 -5.706 1.00 89.62 87 LEU A C 1
ATOM 634 O O . LEU A 1 87 ? -18.335 5.377 -5.175 1.00 89.62 87 LEU A O 1
ATOM 638 N N . GLN A 1 88 ? -17.074 4.650 -6.877 1.00 90.94 88 GLN A N 1
ATOM 639 C CA . GLN A 1 88 ? -18.196 4.105 -7.639 1.00 90.94 88 GLN A CA 1
ATOM 640 C C . GLN A 1 88 ? -18.947 3.004 -6.879 1.00 90.94 88 GLN A C 1
ATOM 642 O O . GLN A 1 88 ? -20.168 2.897 -6.996 1.00 90.94 88 GLN A O 1
ATOM 647 N N . ASN A 1 89 ? -18.223 2.192 -6.110 1.00 90.75 89 ASN A N 1
ATOM 648 C CA . ASN A 1 89 ? -18.786 1.108 -5.312 1.00 90.75 89 ASN A CA 1
ATOM 649 C C . ASN A 1 89 ? -19.244 1.559 -3.909 1.00 90.75 89 ASN A C 1
ATOM 651 O O . ASN A 1 89 ? -19.743 0.734 -3.150 1.00 90.75 89 ASN A O 1
ATOM 655 N N . GLY A 1 90 ? -19.119 2.849 -3.569 1.00 89.88 90 GLY A N 1
ATOM 656 C CA . GLY A 1 90 ? -19.604 3.409 -2.303 1.00 89.88 90 GLY A CA 1
ATOM 657 C C . GLY A 1 90 ? -18.742 3.078 -1.083 1.00 89.88 90 GLY A C 1
ATOM 658 O O . GLY A 1 90 ? -19.230 3.145 0.038 1.00 89.88 90 GLY A O 1
ATOM 659 N N . TYR A 1 91 ? -17.477 2.707 -1.289 1.00 90.56 91 TYR A N 1
ATOM 660 C CA . TYR A 1 91 ? -16.507 2.491 -0.208 1.00 90.56 91 TYR A CA 1
ATOM 661 C C . TYR A 1 91 ? -15.757 3.763 0.191 1.00 90.56 91 TYR A C 1
ATOM 663 O O . TYR A 1 91 ? -15.070 3.780 1.212 1.00 90.56 91 TYR A O 1
ATOM 671 N N . LEU A 1 92 ? -15.858 4.802 -0.638 1.00 88.50 92 LEU A N 1
ATOM 672 C CA . LEU A 1 92 ? -15.382 6.141 -0.341 1.00 88.50 92 LEU A CA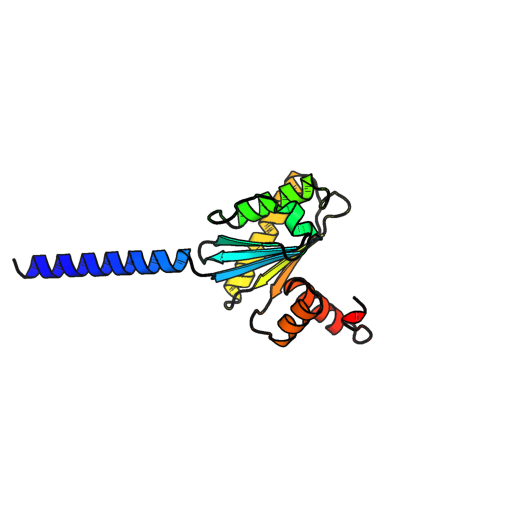 1
ATOM 673 C C . LEU A 1 92 ? -16.516 7.140 -0.594 1.00 88.50 92 LEU A C 1
ATOM 675 O O . LEU A 1 92 ? -17.140 7.110 -1.654 1.00 88.50 92 LEU A O 1
ATOM 679 N N . ASP A 1 93 ? -16.769 8.018 0.371 1.00 86.44 93 ASP A N 1
ATOM 680 C CA . ASP A 1 93 ? -17.698 9.148 0.268 1.00 86.44 93 ASP A CA 1
ATOM 681 C C . ASP A 1 93 ? -17.276 10.276 1.230 1.00 86.44 93 ASP A C 1
ATOM 683 O O . ASP A 1 93 ? -16.199 10.218 1.818 1.00 86.44 93 ASP A O 1
ATOM 687 N N . GLU A 1 94 ? -18.082 11.329 1.388 1.00 79.69 94 GLU A N 1
ATOM 688 C CA . GLU A 1 94 ? -17.758 12.458 2.280 1.00 79.69 94 GLU A CA 1
ATOM 689 C C . GLU A 1 94 ? -17.600 12.056 3.760 1.00 79.69 94 GLU A C 1
ATOM 691 O O . GLU A 1 94 ? -16.889 12.730 4.504 1.00 79.69 94 GLU A O 1
ATOM 696 N N . LEU A 1 95 ? -18.252 10.975 4.199 1.00 77.69 95 LEU A N 1
ATOM 697 C CA . LEU A 1 95 ? -18.233 10.475 5.576 1.00 77.69 95 LEU A CA 1
ATOM 698 C C . LEU A 1 95 ? -17.186 9.369 5.778 1.00 77.69 95 LEU A C 1
ATOM 700 O O . LEU A 1 95 ? -16.641 9.222 6.872 1.00 77.69 95 LEU A O 1
ATOM 704 N N . GLN A 1 96 ? -16.922 8.577 4.741 1.00 78.94 96 GLN A N 1
ATOM 705 C CA . GLN A 1 96 ? -16.010 7.440 4.725 1.00 78.94 96 GLN A CA 1
ATOM 706 C C . GLN A 1 96 ? -14.835 7.756 3.804 1.00 78.94 96 GLN A C 1
ATOM 708 O O . GLN A 1 96 ? -14.789 7.334 2.656 1.00 78.94 96 GLN A O 1
ATOM 713 N N . ASN A 1 97 ? -13.874 8.528 4.307 1.00 82.44 97 ASN A N 1
ATOM 714 C CA . ASN A 1 97 ? -12.784 9.078 3.497 1.00 82.44 97 ASN A CA 1
ATOM 715 C C . ASN A 1 97 ? -11.390 8.862 4.111 1.00 82.44 97 ASN A C 1
ATOM 717 O O . ASN A 1 97 ? -10.424 9.531 3.743 1.00 82.44 97 ASN A O 1
ATOM 721 N N . SER A 1 98 ? -11.284 7.926 5.054 1.00 90.69 98 SER A N 1
ATOM 722 C CA . SER A 1 98 ? -10.025 7.582 5.709 1.00 90.69 98 SER A CA 1
ATOM 723 C C . SER A 1 98 ? -9.281 6.518 4.920 1.00 90.69 98 SER A C 1
ATOM 725 O O . SER A 1 98 ? -9.814 5.441 4.661 1.00 90.69 98 SER A O 1
ATOM 727 N N . ILE A 1 99 ? -8.029 6.804 4.579 1.00 93.38 99 ILE A N 1
ATOM 728 C CA . ILE A 1 99 ? -7.181 5.912 3.796 1.00 93.38 99 ILE A CA 1
ATOM 729 C C . ILE A 1 99 ? -5.855 5.739 4.523 1.00 93.38 99 ILE A C 1
ATOM 731 O O . ILE A 1 99 ? -5.139 6.710 4.765 1.00 93.38 99 ILE A O 1
ATOM 735 N N . LEU A 1 100 ? -5.514 4.496 4.844 1.00 95.62 100 LEU A N 1
ATOM 736 C CA . LEU A 1 100 ? -4.189 4.122 5.305 1.00 95.62 100 LEU A CA 1
ATOM 737 C C . LEU A 1 100 ? -3.338 3.684 4.110 1.00 95.62 100 LEU A C 1
ATOM 739 O O . LEU A 1 100 ? -3.726 2.829 3.319 1.00 95.62 100 LEU A O 1
ATOM 743 N N . VAL A 1 101 ? -2.154 4.271 3.990 1.00 95.94 101 VAL A N 1
ATOM 744 C CA . VAL A 1 101 ? -1.152 3.915 2.986 1.00 95.94 101 VAL A CA 1
ATOM 745 C C . VAL A 1 101 ? 0.073 3.377 3.692 1.00 95.94 101 VAL A C 1
ATOM 747 O O . VAL A 1 101 ? 0.698 4.090 4.476 1.00 95.94 101 VAL A O 1
ATOM 750 N N . SER A 1 102 ? 0.476 2.164 3.347 1.00 96.75 102 SER A N 1
ATOM 751 C CA . SER A 1 102 ? 1.718 1.582 3.848 1.00 96.75 102 SER A CA 1
ATOM 752 C C . SER A 1 102 ? 2.657 1.269 2.703 1.00 96.75 102 SER A C 1
ATOM 754 O O . SER A 1 102 ? 2.257 0.657 1.718 1.00 96.75 102 SER A O 1
ATOM 756 N N . VAL A 1 103 ? 3.914 1.688 2.825 1.00 96.69 103 VAL A N 1
ATOM 757 C CA . VAL A 1 103 ? 4.950 1.382 1.835 1.00 96.69 103 VAL A CA 1
ATOM 758 C C . VAL A 1 103 ? 6.031 0.521 2.463 1.00 96.69 103 VAL A C 1
ATOM 760 O O . VAL A 1 103 ? 6.629 0.901 3.467 1.00 96.69 103 VAL A O 1
ATOM 763 N N . GLU A 1 104 ? 6.291 -0.618 1.835 1.00 94.62 104 GLU A N 1
ATOM 764 C CA . GLU A 1 104 ? 7.354 -1.552 2.178 1.00 94.62 104 GLU A CA 1
ATOM 765 C C . GLU A 1 104 ? 8.458 -1.496 1.116 1.00 94.62 104 GLU A C 1
ATOM 767 O O . GLU A 1 104 ? 8.217 -1.731 -0.074 1.00 94.62 104 GLU A O 1
ATOM 772 N N . ASN A 1 105 ? 9.679 -1.182 1.551 1.00 93.25 105 ASN A N 1
ATOM 773 C CA . ASN A 1 105 ? 10.907 -1.303 0.768 1.00 93.25 105 ASN A CA 1
ATOM 774 C C . ASN A 1 105 ? 12.121 -1.365 1.714 1.00 93.25 105 ASN A C 1
ATOM 776 O O . ASN A 1 105 ? 12.142 -0.687 2.743 1.00 93.25 105 ASN A O 1
ATOM 780 N N . ASP A 1 106 ? 13.142 -2.140 1.345 1.00 89.50 106 ASP A N 1
ATOM 781 C CA . ASP A 1 106 ? 14.367 -2.301 2.146 1.00 89.50 106 ASP A CA 1
ATOM 782 C C . ASP A 1 106 ? 15.194 -1.001 2.262 1.00 89.50 106 ASP A C 1
ATOM 784 O O . ASP A 1 106 ? 15.962 -0.824 3.209 1.00 89.50 106 ASP A O 1
ATOM 788 N N . ASP A 1 107 ? 15.043 -0.071 1.314 1.00 91.69 107 ASP A N 1
ATOM 789 C CA . ASP A 1 107 ? 15.613 1.273 1.360 1.00 91.69 107 ASP A CA 1
ATOM 790 C C . ASP A 1 107 ? 14.600 2.260 1.972 1.00 91.69 107 ASP A C 1
ATOM 792 O O . ASP A 1 107 ? 13.539 2.564 1.417 1.00 91.69 107 ASP A O 1
ATOM 796 N N . ALA A 1 108 ? 14.955 2.814 3.133 1.00 90.94 108 ALA A N 1
ATOM 797 C CA . ALA A 1 108 ? 14.122 3.768 3.858 1.00 90.94 108 ALA A CA 1
ATOM 798 C C . ALA A 1 108 ? 13.854 5.069 3.075 1.00 90.94 108 ALA A C 1
ATOM 800 O O . ALA A 1 108 ? 12.754 5.616 3.157 1.00 90.94 108 ALA A O 1
ATOM 801 N N . ASN A 1 109 ? 14.818 5.562 2.286 1.00 93.56 109 ASN A N 1
ATOM 802 C CA . ASN A 1 109 ? 14.607 6.753 1.459 1.00 93.56 109 ASN A CA 1
ATOM 803 C C . ASN A 1 109 ? 13.620 6.455 0.335 1.00 93.56 109 ASN A C 1
ATOM 805 O O . ASN A 1 109 ? 12.777 7.293 0.013 1.00 93.56 109 ASN A O 1
ATOM 809 N N . ARG A 1 110 ? 13.717 5.261 -0.260 1.00 93.44 110 ARG A N 1
ATOM 810 C CA . ARG A 1 110 ? 12.785 4.823 -1.299 1.00 93.44 110 ARG A CA 1
ATOM 811 C C . ARG A 1 110 ? 11.372 4.671 -0.742 1.00 93.44 110 ARG A C 1
ATOM 813 O O . ARG A 1 110 ? 10.439 5.192 -1.354 1.00 93.44 110 ARG A O 1
ATOM 820 N N . SER A 1 111 ? 11.239 4.037 0.424 1.00 92.94 111 SER A N 1
ATOM 821 C CA . SER A 1 111 ? 9.973 3.927 1.157 1.00 92.94 111 SER A CA 1
ATOM 822 C C . SER A 1 111 ? 9.340 5.297 1.389 1.00 92.94 111 SER A C 1
ATOM 824 O O . SER A 1 111 ? 8.180 5.506 1.049 1.00 92.94 111 SER A O 1
ATOM 826 N N . GLU A 1 112 ? 10.110 6.259 1.901 1.00 94.06 112 GLU A N 1
ATOM 827 C CA . GLU A 1 112 ? 9.613 7.598 2.222 1.00 94.06 112 GLU A CA 1
ATOM 828 C C . GLU A 1 112 ? 9.208 8.400 0.973 1.00 94.06 112 GLU A C 1
ATOM 830 O O . GLU A 1 112 ? 8.156 9.041 0.951 1.00 94.06 112 GLU A O 1
ATOM 835 N N . GLN A 1 113 ? 9.998 8.321 -0.103 1.00 95.38 113 GLN A N 1
ATOM 836 C CA . GLN A 1 113 ? 9.670 8.965 -1.379 1.00 95.38 113 GLN A CA 1
ATOM 837 C C . GLN A 1 113 ? 8.367 8.424 -1.971 1.00 95.38 113 GLN A C 1
ATOM 839 O O . GLN A 1 113 ? 7.501 9.201 -2.379 1.00 95.38 113 GLN A O 1
ATOM 844 N N . LEU A 1 114 ? 8.222 7.097 -2.012 1.00 95.75 114 LEU A N 1
ATOM 845 C CA . LEU A 1 114 ? 7.006 6.455 -2.498 1.00 95.75 114 LEU A CA 1
ATOM 846 C C . LEU A 1 114 ? 5.814 6.777 -1.601 1.00 95.75 114 LEU A C 1
ATOM 848 O O . LEU A 1 114 ? 4.769 7.151 -2.122 1.00 95.75 114 LEU A O 1
ATOM 852 N N . ARG A 1 115 ? 5.974 6.719 -0.274 1.00 96.31 115 ARG A N 1
ATOM 853 C CA . ARG A 1 115 ? 4.926 7.070 0.695 1.00 96.31 115 ARG A CA 1
ATOM 854 C C . ARG A 1 115 ? 4.384 8.472 0.430 1.00 96.31 115 ARG A C 1
ATOM 856 O O . ARG A 1 115 ? 3.177 8.641 0.263 1.00 96.31 115 ARG A O 1
ATOM 863 N N . ALA A 1 116 ? 5.269 9.465 0.342 1.00 94.94 116 ALA A N 1
ATOM 864 C CA . ALA A 1 116 ? 4.885 10.848 0.078 1.00 94.94 116 ALA A CA 1
ATOM 865 C C . ALA A 1 116 ? 4.204 11.006 -1.291 1.00 94.94 116 ALA A C 1
ATOM 867 O O . ALA A 1 116 ? 3.198 11.709 -1.408 1.00 94.94 116 ALA A O 1
ATOM 868 N N . LYS A 1 117 ? 4.717 10.326 -2.324 1.00 95.00 117 LYS A N 1
ATOM 869 C CA . LYS A 1 117 ? 4.143 10.369 -3.672 1.00 95.00 117 LYS A CA 1
ATOM 870 C C . LYS A 1 117 ? 2.739 9.768 -3.721 1.00 95.00 117 LYS A C 1
ATOM 872 O O . LYS A 1 117 ? 1.838 10.390 -4.277 1.00 95.00 117 LYS A O 1
ATOM 877 N N . VAL A 1 118 ? 2.552 8.591 -3.129 1.00 94.81 118 VAL A N 1
ATOM 878 C CA . VAL A 1 118 ? 1.259 7.901 -3.067 1.00 94.81 118 VAL A CA 1
ATOM 879 C C . VAL A 1 118 ? 0.254 8.745 -2.291 1.00 94.81 118 VAL A C 1
ATOM 881 O O . VAL A 1 118 ? -0.820 9.023 -2.812 1.00 94.81 118 VAL A O 1
ATOM 884 N N . ALA A 1 119 ? 0.620 9.249 -1.109 1.00 93.12 119 ALA A N 1
ATOM 885 C CA . ALA A 1 119 ? -0.256 10.122 -0.329 1.00 93.12 119 ALA A CA 1
ATOM 886 C C . ALA A 1 119 ? -0.671 11.381 -1.116 1.00 93.12 119 ALA A C 1
ATOM 888 O O . ALA A 1 119 ? -1.837 11.767 -1.105 1.00 93.12 119 ALA A O 1
ATOM 889 N N . SER A 1 120 ? 0.262 11.992 -1.853 1.00 92.06 120 SER A N 1
ATOM 890 C CA . SER A 1 120 ? -0.023 13.148 -2.713 1.00 92.06 120 SER A CA 1
ATOM 891 C C . SER A 1 120 ? -0.983 12.812 -3.862 1.00 92.06 120 SER A C 1
ATOM 893 O O . SER A 1 120 ? -1.905 13.582 -4.137 1.00 92.06 120 SER A O 1
ATOM 895 N N . ALA A 1 121 ? -0.801 11.661 -4.518 1.00 91.56 121 ALA A N 1
ATOM 896 C CA . ALA A 1 121 ? -1.680 11.203 -5.595 1.00 91.56 121 ALA A CA 1
ATOM 897 C C . ALA A 1 121 ? -3.114 10.984 -5.094 1.00 91.56 121 ALA A C 1
ATOM 899 O O . ALA A 1 121 ? -4.064 11.480 -5.696 1.00 91.56 121 ALA A O 1
ATOM 900 N N . ILE A 1 122 ? -3.254 10.328 -3.940 1.00 90.75 122 ILE A N 1
ATOM 901 C CA . ILE A 1 122 ? -4.543 10.091 -3.284 1.00 90.75 122 ILE A CA 1
ATOM 902 C C . ILE A 1 122 ? -5.218 11.423 -2.948 1.00 90.75 122 ILE A C 1
ATOM 904 O O . ILE A 1 122 ? -6.342 11.662 -3.380 1.00 90.75 122 ILE A O 1
ATOM 908 N N . ASN A 1 123 ? -4.514 12.327 -2.259 1.00 88.88 123 ASN A N 1
ATOM 909 C CA . ASN A 1 123 ? -5.044 13.646 -1.901 1.00 88.88 123 ASN A CA 1
ATOM 910 C C . ASN A 1 123 ? -5.490 14.449 -3.130 1.00 88.88 123 ASN A C 1
ATOM 912 O O . ASN A 1 123 ? -6.517 15.126 -3.091 1.00 88.88 123 ASN A O 1
ATOM 916 N N . SER A 1 124 ? -4.738 14.362 -4.229 1.00 88.12 124 SER A N 1
ATOM 917 C CA . SER A 1 124 ? -5.087 15.024 -5.490 1.00 88.12 124 SER A CA 1
ATOM 918 C C . SER A 1 124 ? -6.357 14.435 -6.108 1.00 88.12 124 SER A C 1
ATOM 920 O O . SER A 1 124 ? -7.204 15.192 -6.578 1.00 88.12 124 SER A O 1
ATOM 922 N N . CYS A 1 125 ? -6.515 13.107 -6.073 1.00 84.88 125 CYS A N 1
ATOM 923 C CA . CYS A 1 125 ? -7.721 12.429 -6.550 1.00 84.88 125 CYS A CA 1
ATOM 924 C C . CYS A 1 125 ? -8.946 12.832 -5.715 1.00 84.88 125 CYS A C 1
ATOM 926 O O . CYS A 1 125 ? -9.946 13.279 -6.265 1.00 84.88 125 CYS A O 1
ATOM 928 N N . MET A 1 126 ? -8.832 12.774 -4.386 1.00 82.31 126 MET A N 1
ATOM 929 C CA . MET A 1 126 ? -9.926 13.102 -3.465 1.00 82.31 126 MET A CA 1
ATOM 930 C C . MET A 1 126 ? -10.335 14.580 -3.527 1.00 82.31 126 MET A C 1
ATOM 932 O O . MET A 1 126 ? -11.523 14.892 -3.511 1.00 82.31 126 MET A O 1
ATOM 936 N N . SER A 1 127 ? -9.373 15.497 -3.682 1.00 78.81 127 SER A N 1
ATOM 937 C CA . SER A 1 127 ? -9.664 16.934 -3.821 1.00 78.81 127 SER A CA 1
ATOM 938 C C . SER A 1 127 ? -10.441 17.256 -5.101 1.00 78.81 127 SER A C 1
ATOM 940 O O . SER A 1 127 ? -11.254 18.179 -5.108 1.00 78.81 127 SER A O 1
ATOM 942 N N . GLY A 1 128 ? -10.200 16.508 -6.187 1.00 71.88 128 GLY A N 1
ATOM 943 C CA . GLY A 1 128 ? -10.946 16.646 -7.441 1.00 71.88 128 GLY A CA 1
ATOM 944 C C . GLY A 1 128 ? -12.433 16.317 -7.291 1.00 71.88 128 GLY A C 1
ATOM 945 O O . GLY A 1 128 ? -13.264 16.964 -7.926 1.00 71.88 128 GLY A O 1
ATOM 946 N N . ASP A 1 129 ? -12.753 15.388 -6.390 1.00 67.31 129 ASP A N 1
ATOM 947 C CA . ASP A 1 129 ? -14.113 14.942 -6.077 1.00 67.31 129 ASP A CA 1
ATOM 948 C C . ASP A 1 129 ? -14.723 15.654 -4.848 1.00 67.31 129 ASP A C 1
ATOM 950 O O . ASP A 1 129 ? -15.782 15.257 -4.372 1.00 67.31 129 ASP A O 1
ATOM 954 N N . GLN A 1 130 ? -14.097 16.739 -4.354 1.00 71.06 130 GLN A N 1
ATOM 955 C CA . GLN A 1 130 ? -14.501 17.506 -3.154 1.00 71.06 130 GLN A CA 1
ATOM 956 C C . GLN A 1 130 ? -14.536 16.685 -1.850 1.00 71.06 130 GLN A C 1
ATOM 958 O O . GLN A 1 130 ? -15.235 17.036 -0.902 1.00 71.06 130 GLN A O 1
ATOM 963 N N . LEU A 1 131 ? -13.743 15.617 -1.774 1.00 71.81 131 LEU A N 1
ATOM 964 C CA . LEU A 1 131 ? -13.624 14.780 -0.587 1.00 71.81 131 LEU A CA 1
ATOM 965 C C . LEU A 1 131 ? -12.437 15.232 0.266 1.00 71.81 131 LEU A C 1
ATOM 967 O O . LEU A 1 131 ? -11.281 15.124 -0.145 1.00 71.81 131 LEU A O 1
ATOM 971 N N . GLU A 1 132 ? -12.708 15.696 1.486 1.00 69.75 132 GLU A N 1
ATOM 972 C CA . GLU A 1 132 ? -11.670 16.003 2.480 1.00 69.75 132 GLU A CA 1
ATOM 973 C C . GLU A 1 132 ? -11.233 14.732 3.224 1.00 69.75 132 GLU A C 1
ATOM 975 O O . GLU A 1 132 ? -11.564 14.522 4.389 1.00 69.75 132 GLU A O 1
ATOM 980 N N . GLY A 1 133 ? -10.510 13.854 2.525 1.00 70.75 133 GLY A N 1
ATOM 981 C CA . GLY A 1 133 ? -10.041 12.580 3.068 1.00 70.75 133 GLY A CA 1
ATOM 982 C C . GLY A 1 133 ? -8.930 12.678 4.105 1.00 70.75 133 GLY A C 1
ATOM 983 O O . GLY A 1 133 ? -7.983 13.453 3.962 1.00 70.75 133 GLY A O 1
ATOM 984 N N . ALA A 1 134 ? -8.996 11.815 5.119 1.00 83.44 134 ALA A N 1
ATOM 985 C CA . ALA A 1 134 ? -7.907 11.610 6.064 1.00 83.44 134 ALA A CA 1
ATOM 986 C C . ALA A 1 134 ? -6.943 10.541 5.529 1.00 83.44 134 ALA A C 1
ATOM 988 O O . ALA A 1 134 ? -7.150 9.341 5.711 1.00 83.44 134 ALA A O 1
ATOM 989 N N . VAL A 1 135 ? -5.864 10.974 4.874 1.00 89.75 135 VAL A N 1
ATOM 990 C CA . VAL A 1 135 ? -4.809 10.064 4.406 1.00 89.75 135 VAL A CA 1
ATOM 991 C C . VAL A 1 135 ? -3.727 9.926 5.474 1.00 89.75 135 VAL A C 1
ATOM 993 O O . VAL A 1 135 ? -2.881 10.808 5.643 1.00 89.75 135 VAL A O 1
ATOM 996 N N . LEU A 1 136 ? -3.724 8.793 6.177 1.00 92.38 136 LEU A N 1
ATOM 997 C CA . LEU A 1 136 ? -2.607 8.385 7.022 1.00 92.38 136 LEU A CA 1
ATOM 998 C C . LEU A 1 136 ? -1.632 7.580 6.171 1.00 92.38 136 LEU A C 1
ATOM 1000 O O . LEU A 1 136 ? -2.022 6.656 5.468 1.00 92.38 136 LEU A O 1
ATOM 1004 N N . SER A 1 137 ? -0.350 7.916 6.223 1.00 93.62 137 SER A N 1
ATOM 1005 C CA . SER A 1 137 ? 0.655 7.190 5.455 1.00 93.62 137 SER A CA 1
ATOM 1006 C C . SER A 1 137 ? 1.878 6.878 6.296 1.00 93.62 137 SER A C 1
ATOM 1008 O O . SER A 1 137 ? 2.334 7.713 7.074 1.00 93.62 137 SER A O 1
ATOM 1010 N N . GLN A 1 138 ? 2.408 5.674 6.116 1.00 94.56 138 GLN A N 1
ATOM 1011 C CA . GLN A 1 138 ? 3.499 5.113 6.902 1.00 94.56 138 GLN A CA 1
ATOM 1012 C C . GLN A 1 138 ? 4.451 4.301 6.021 1.00 94.56 138 GLN A C 1
ATOM 1014 O O . GLN A 1 138 ? 4.118 3.898 4.902 1.00 94.56 138 GLN A O 1
ATOM 1019 N N . THR A 1 139 ? 5.647 4.058 6.542 1.00 93.44 139 THR A N 1
ATOM 1020 C CA . THR A 1 139 ? 6.570 3.059 6.008 1.00 93.44 139 THR A CA 1
ATOM 1021 C C . THR A 1 139 ? 6.531 1.832 6.909 1.00 93.44 139 THR A C 1
ATOM 1023 O O . THR A 1 139 ? 6.333 1.951 8.117 1.00 93.44 139 THR A O 1
ATOM 1026 N N . VAL A 1 140 ? 6.680 0.646 6.328 1.00 91.69 140 VAL A N 1
ATOM 1027 C CA . VAL A 1 140 ? 6.640 -0.617 7.069 1.00 91.69 140 VAL A CA 1
ATOM 1028 C C . VAL A 1 140 ? 7.849 -1.453 6.686 1.00 91.69 140 VAL A C 1
ATOM 1030 O O . VAL A 1 140 ? 8.233 -1.518 5.519 1.00 91.69 140 VAL A O 1
ATOM 1033 N N . SER A 1 141 ? 8.468 -2.086 7.680 1.00 84.56 141 SER A N 1
ATOM 1034 C CA . SER A 1 141 ? 9.573 -3.004 7.435 1.00 84.56 141 SER A CA 1
ATOM 1035 C C . SER A 1 141 ? 9.036 -4.378 7.053 1.00 84.56 141 SER A C 1
ATOM 1037 O O . SER A 1 141 ? 8.429 -5.069 7.870 1.00 84.56 141 SER A O 1
ATOM 1039 N N . GLY A 1 142 ? 9.341 -4.812 5.834 1.00 73.81 142 GLY A N 1
ATOM 1040 C CA . GLY A 1 142 ? 9.065 -6.168 5.365 1.00 73.81 142 GLY A CA 1
ATOM 1041 C C . GLY A 1 142 ? 9.895 -7.250 6.054 1.00 73.81 142 GLY A C 1
ATOM 1042 O O . GLY A 1 142 ? 9.669 -8.434 5.834 1.00 73.81 142 GLY A O 1
ATOM 1043 N N . SER A 1 143 ? 10.879 -6.890 6.875 1.00 81.38 143 SER A N 1
ATOM 1044 C CA . SER A 1 143 ? 11.763 -7.862 7.537 1.00 81.38 143 SER A CA 1
ATOM 1045 C C . SER A 1 143 ? 11.308 -8.264 8.945 1.00 81.38 143 SER A C 1
ATOM 1047 O O . SER A 1 143 ? 11.964 -9.088 9.577 1.00 81.38 143 SER A O 1
ATOM 1049 N N . ASP A 1 144 ? 10.198 -7.710 9.443 1.00 86.19 144 ASP A N 1
ATOM 1050 C CA . ASP A 1 144 ? 9.644 -8.078 10.747 1.00 86.19 144 ASP A CA 1
ATOM 1051 C C . ASP A 1 144 ? 8.737 -9.318 10.634 1.00 86.19 144 ASP A C 1
ATOM 1053 O O . ASP A 1 144 ? 7.550 -9.235 10.307 1.00 86.19 144 ASP A O 1
ATOM 1057 N N . ASP A 1 145 ? 9.315 -10.489 10.906 1.00 88.75 145 ASP A N 1
ATOM 1058 C CA . ASP A 1 145 ? 8.608 -11.774 10.865 1.00 88.75 145 ASP A CA 1
ATOM 1059 C C . ASP A 1 145 ? 7.460 -11.857 11.887 1.00 88.75 145 ASP A C 1
ATOM 1061 O O . ASP A 1 145 ? 6.453 -12.521 11.630 1.00 88.75 145 ASP A O 1
ATOM 1065 N N . ALA A 1 146 ? 7.577 -11.184 13.038 1.00 89.44 146 ALA A N 1
ATOM 1066 C CA . ALA A 1 146 ? 6.519 -11.184 14.047 1.00 89.44 146 ALA A CA 1
ATOM 1067 C C . ALA A 1 146 ? 5.312 -10.372 13.564 1.00 89.44 146 ALA A C 1
ATOM 1069 O O . ALA A 1 146 ? 4.168 -10.801 13.725 1.00 89.44 146 ALA A O 1
ATOM 1070 N N . LEU A 1 147 ? 5.569 -9.233 12.916 1.00 90.94 147 LEU A N 1
ATOM 1071 C CA . LEU A 1 147 ? 4.525 -8.409 12.317 1.00 90.94 147 LEU A CA 1
ATOM 1072 C C . LEU A 1 147 ? 3.813 -9.128 11.164 1.00 90.94 147 LEU A C 1
ATOM 1074 O O . LEU A 1 147 ? 2.586 -9.091 11.077 1.00 90.94 147 LEU A O 1
ATOM 1078 N N . LYS A 1 148 ? 4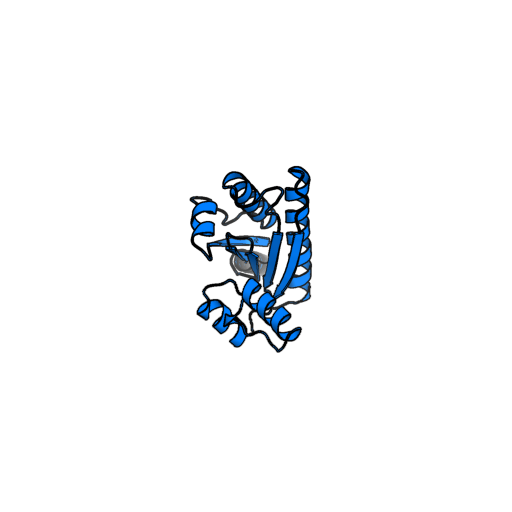.568 -9.834 10.314 1.00 90.69 148 LYS A N 1
ATOM 1079 C CA . LYS A 1 148 ? 4.007 -10.678 9.247 1.00 90.69 148 LYS A CA 1
ATOM 1080 C C . LYS A 1 148 ? 3.115 -11.781 9.800 1.00 90.69 148 LYS A C 1
ATOM 1082 O O . LYS A 1 148 ? 1.994 -11.947 9.327 1.00 90.69 148 LYS A O 1
ATOM 1087 N N . ALA A 1 149 ? 3.571 -12.480 10.840 1.00 90.88 149 ALA A N 1
ATOM 1088 C CA . ALA A 1 149 ? 2.780 -13.519 11.489 1.00 90.88 149 ALA A CA 1
ATOM 1089 C C . ALA A 1 149 ? 1.466 -12.969 12.073 1.00 90.88 149 ALA A C 1
ATOM 1091 O O . ALA A 1 149 ? 0.436 -13.631 11.973 1.00 90.88 149 ALA A O 1
ATOM 1092 N N . LEU A 1 150 ? 1.473 -11.753 12.634 1.00 91.31 150 LEU A N 1
ATOM 1093 C CA . LEU A 1 150 ? 0.253 -11.082 13.100 1.00 91.31 150 LEU A CA 1
ATOM 1094 C C . LEU A 1 150 ? -0.690 -10.735 11.942 1.00 91.31 150 LEU A C 1
ATOM 1096 O O . LEU A 1 150 ? -1.881 -11.032 12.016 1.00 91.31 150 LEU A O 1
ATOM 1100 N N . ALA A 1 151 ? -0.170 -10.148 10.862 1.00 91.69 151 ALA A N 1
ATOM 1101 C CA . ALA A 1 151 ? -0.969 -9.823 9.682 1.00 91.69 151 ALA A CA 1
ATOM 1102 C C . ALA A 1 151 ? -1.662 -11.073 9.108 1.00 91.69 151 ALA A C 1
ATOM 1104 O O . ALA A 1 151 ? -2.871 -11.065 8.874 1.00 91.69 151 ALA A O 1
ATOM 1105 N N . GLU A 1 152 ? -0.921 -12.178 8.982 1.00 90.50 152 GLU A N 1
ATOM 1106 C CA . GLU A 1 152 ? -1.449 -13.471 8.536 1.00 90.50 152 GLU A CA 1
ATOM 1107 C C . GLU A 1 152 ? -2.473 -14.057 9.516 1.00 90.50 152 GLU A C 1
ATOM 1109 O O . GLU A 1 152 ? -3.544 -14.496 9.096 1.00 90.50 152 GLU A O 1
ATOM 1114 N N . GLN A 1 153 ? -2.174 -14.042 10.820 1.00 91.75 153 GLN A N 1
ATOM 1115 C CA . GLN A 1 153 ? -3.046 -14.595 11.859 1.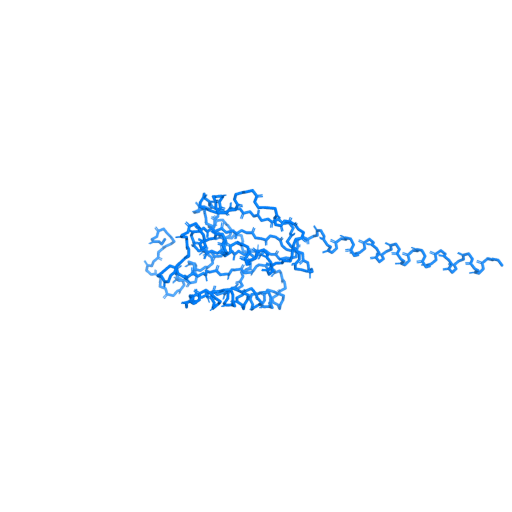00 91.75 153 GLN A CA 1
ATOM 1116 C C . GLN A 1 153 ? -4.430 -13.937 11.863 1.00 91.75 153 GLN A C 1
ATOM 1118 O O . GLN A 1 153 ? -5.432 -14.626 12.059 1.00 91.75 153 GLN A O 1
ATOM 1123 N N . TYR A 1 154 ? -4.482 -12.619 11.669 1.00 90.56 154 TYR A N 1
ATOM 1124 C CA . TYR A 1 154 ? -5.724 -11.846 11.712 1.00 90.56 154 TYR A CA 1
ATOM 1125 C C . TYR A 1 154 ? -6.320 -11.578 10.323 1.00 90.56 154 TYR A C 1
ATOM 1127 O O . TYR A 1 154 ? -7.396 -10.992 10.227 1.00 90.56 154 TYR A O 1
ATOM 1135 N N . GLY A 1 155 ? -5.664 -12.029 9.247 1.00 90.00 155 GLY A N 1
ATOM 1136 C CA . GLY A 1 155 ? -6.142 -11.844 7.876 1.00 90.00 155 GLY A CA 1
ATOM 1137 C C . GLY A 1 155 ? -6.215 -10.374 7.457 1.00 90.00 155 GLY A C 1
ATOM 1138 O O . GLY A 1 155 ? -7.144 -9.979 6.754 1.00 90.00 155 GLY A O 1
ATOM 1139 N N . ILE A 1 156 ? -5.265 -9.558 7.915 1.00 92.50 156 ILE A N 1
ATOM 1140 C CA . ILE A 1 156 ? -5.177 -8.125 7.612 1.00 92.50 156 ILE A CA 1
ATOM 1141 C C . ILE A 1 156 ? -3.892 -7.809 6.842 1.00 92.50 156 ILE A C 1
ATOM 1143 O O . ILE A 1 156 ? -2.973 -8.622 6.771 1.00 92.50 156 ILE A O 1
ATOM 1147 N N . SER A 1 157 ? -3.808 -6.611 6.263 1.00 94.31 157 SER A N 1
ATOM 1148 C CA . SER A 1 157 ? -2.571 -6.152 5.631 1.00 94.31 157 SER A CA 1
ATOM 1149 C C . SER A 1 157 ? -1.451 -5.969 6.665 1.00 94.31 157 SER A C 1
ATOM 1151 O O . SER A 1 157 ? -1.698 -5.673 7.840 1.00 94.31 157 SER A O 1
ATOM 1153 N N . LEU A 1 158 ? -0.198 -6.055 6.207 1.00 93.94 158 LEU A N 1
ATOM 1154 C CA . LEU A 1 158 ? 0.961 -5.703 7.033 1.00 93.94 158 LEU A CA 1
ATOM 1155 C C . LEU A 1 158 ? 0.873 -4.247 7.520 1.00 93.94 158 LEU A C 1
ATOM 1157 O O . LEU A 1 158 ? 1.276 -3.934 8.636 1.00 93.94 158 LEU A O 1
ATOM 1161 N N . GLY A 1 159 ? 0.288 -3.364 6.705 1.00 94.12 159 GLY A N 1
ATOM 1162 C CA . GLY A 1 159 ? 0.034 -1.973 7.053 1.00 94.12 159 GLY A CA 1
ATOM 1163 C C . GLY A 1 159 ? -0.893 -1.796 8.254 1.00 94.12 159 GLY A C 1
ATOM 1164 O O . GLY A 1 159 ? -0.557 -1.059 9.183 1.00 94.12 159 GLY A O 1
ATOM 1165 N N . LYS A 1 160 ? -2.033 -2.492 8.275 1.00 94.69 160 LYS A N 1
ATOM 1166 C CA . LYS A 1 160 ? -2.949 -2.468 9.423 1.00 94.69 160 LYS A CA 1
ATOM 1167 C C . LYS A 1 160 ? -2.311 -3.094 10.657 1.00 94.69 160 LYS A C 1
ATOM 1169 O O . LYS A 1 160 ? -2.432 -2.524 11.736 1.00 94.69 160 LYS A O 1
ATOM 1174 N N . ALA A 1 161 ? -1.587 -4.203 10.503 1.00 94.44 161 ALA A N 1
ATOM 1175 C CA . ALA A 1 161 ? -0.863 -4.815 11.615 1.00 94.44 161 ALA A CA 1
ATOM 1176 C C . ALA A 1 161 ? 0.157 -3.841 12.234 1.00 94.44 161 ALA A C 1
ATOM 1178 O O . ALA A 1 161 ? 0.216 -3.724 13.457 1.00 94.44 161 ALA A O 1
ATOM 1179 N N . ALA A 1 162 ? 0.900 -3.099 11.401 1.00 94.06 162 ALA A N 1
ATOM 1180 C CA . ALA A 1 162 ? 1.861 -2.091 11.855 1.00 94.06 162 ALA A CA 1
ATOM 1181 C C . ALA A 1 162 ? 1.172 -0.965 12.633 1.00 94.06 162 ALA A C 1
ATOM 1183 O O . ALA A 1 162 ? 1.620 -0.585 13.713 1.00 94.06 162 ALA A O 1
ATOM 1184 N N . LEU A 1 163 ? 0.042 -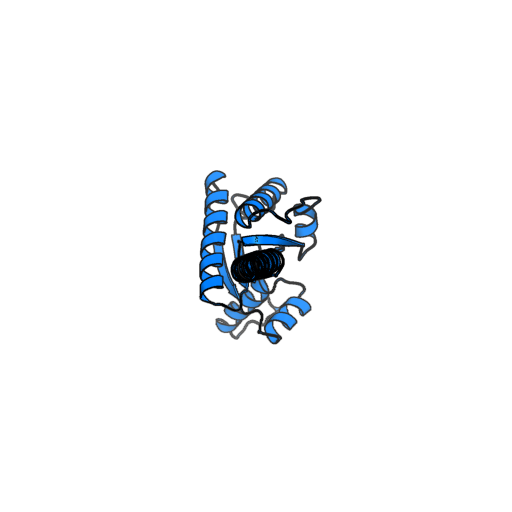0.473 12.116 1.00 93.81 163 LEU A N 1
ATOM 1185 C CA . LEU A 1 163 ? -0.727 0.578 12.775 1.00 93.81 163 LEU A CA 1
ATOM 1186 C C . LEU A 1 163 ? -1.280 0.111 14.128 1.00 93.81 163 LEU A C 1
ATOM 1188 O O . LEU A 1 163 ? -1.195 0.844 15.108 1.00 93.81 163 LEU A O 1
ATOM 1192 N N . ILE A 1 164 ? -1.817 -1.110 14.199 1.00 92.75 164 ILE A N 1
ATOM 1193 C CA . ILE A 1 164 ? -2.297 -1.693 15.457 1.00 92.75 164 ILE A CA 1
ATOM 1194 C C . ILE A 1 164 ? -1.140 -1.798 16.452 1.00 92.75 164 ILE A C 1
ATOM 1196 O O . ILE A 1 164 ? -1.283 -1.373 17.593 1.00 92.75 164 ILE A O 1
ATOM 1200 N N . GLN A 1 165 ? 0.024 -2.299 16.032 1.00 90.31 165 GLN A N 1
ATOM 1201 C CA . GLN A 1 165 ? 1.196 -2.402 16.902 1.00 90.31 165 GLN A CA 1
ATOM 1202 C C . GLN A 1 165 ? 1.638 -1.035 17.447 1.00 90.31 165 GLN A C 1
ATOM 1204 O O . GLN A 1 165 ? 1.948 -0.927 18.635 1.00 90.31 165 GLN A O 1
ATOM 1209 N N . GLU A 1 166 ? 1.613 0.007 16.614 1.00 90.38 166 GLU A N 1
ATOM 1210 C CA . GLU A 1 166 ? 1.890 1.380 17.039 1.00 90.38 166 GLU A CA 1
ATOM 1211 C C . GLU A 1 166 ? 0.879 1.850 18.096 1.00 90.38 166 GLU A C 1
ATOM 1213 O O . GLU A 1 166 ? 1.282 2.352 19.144 1.00 90.38 166 GLU A O 1
ATOM 1218 N N . VAL A 1 167 ? -0.421 1.609 17.894 1.00 91.19 167 VAL A N 1
ATOM 1219 C CA . VAL A 1 167 ? -1.471 1.951 18.874 1.00 91.19 167 VAL A CA 1
ATOM 1220 C C . VAL A 1 167 ? -1.271 1.209 20.200 1.00 91.19 167 VAL A C 1
ATOM 1222 O O . VAL A 1 167 ? -1.314 1.828 21.264 1.00 91.19 167 VAL A O 1
ATOM 1225 N N . LEU A 1 168 ? -0.989 -0.096 20.159 1.00 89.25 168 LEU A N 1
ATOM 1226 C CA . LEU A 1 168 ? -0.726 -0.907 21.355 1.00 89.25 168 LEU A CA 1
ATOM 1227 C C . LEU A 1 168 ? 0.532 -0.451 22.109 1.00 89.25 168 LEU A C 1
ATOM 1229 O O . LEU A 1 168 ? 0.611 -0.584 23.329 1.00 89.25 168 LEU A O 1
ATOM 1233 N N . SER A 1 169 ? 1.522 0.105 21.405 1.00 87.75 169 SER A N 1
ATOM 1234 C CA . SER A 1 169 ? 2.719 0.666 22.041 1.00 87.75 169 SER A CA 1
ATOM 1235 C C . SER A 1 169 ? 2.420 1.932 22.858 1.00 87.75 169 SER A C 1
ATOM 1237 O O . SER A 1 169 ? 3.144 2.240 23.809 1.00 87.75 169 SER A O 1
ATOM 1239 N N . GLN A 1 170 ? 1.338 2.640 22.516 1.00 88.88 170 GLN A N 1
ATOM 1240 C CA . GLN A 1 170 ? 0.891 3.861 23.188 1.00 88.88 170 GLN A CA 1
ATOM 1241 C C . GLN A 1 170 ? -0.094 3.579 24.333 1.00 88.88 170 GLN A C 1
ATOM 1243 O O . GLN A 1 170 ? -0.137 4.350 25.293 1.00 88.88 170 GLN A O 1
ATOM 1248 N N . ASP A 1 171 ? -0.836 2.467 24.275 1.00 88.12 171 ASP A N 1
ATOM 1249 C CA . ASP A 1 171 ? -1.734 2.015 25.342 1.00 88.12 171 ASP A CA 1
ATOM 1250 C C . ASP A 1 171 ? -1.533 0.526 25.671 1.00 88.12 171 ASP A C 1
ATOM 1252 O O . ASP A 1 171 ? -2.093 -0.370 25.040 1.00 88.12 171 ASP A O 1
ATOM 1256 N N . ALA A 1 172 ? -0.770 0.273 26.737 1.00 81.69 172 ALA A N 1
ATOM 1257 C CA . ALA A 1 172 ? -0.433 -1.070 27.207 1.00 81.69 172 ALA A CA 1
ATOM 1258 C C . ALA A 1 172 ? -1.613 -1.849 27.826 1.00 81.69 172 ALA A C 1
ATOM 1260 O O . ALA A 1 172 ? -1.422 -2.984 28.269 1.00 81.69 172 ALA A O 1
ATOM 1261 N N . THR A 1 173 ? -2.805 -1.249 27.932 1.00 86.44 173 THR A N 1
ATOM 1262 C CA . THR A 1 173 ? -4.009 -1.945 28.416 1.00 86.44 173 THR A CA 1
ATOM 1263 C C . THR A 1 173 ? -4.764 -2.670 27.308 1.00 86.44 173 THR A C 1
ATOM 1265 O O . THR A 1 173 ? -5.574 -3.546 27.610 1.00 86.44 173 THR A O 1
ATOM 1268 N N . LEU A 1 174 ? -4.478 -2.336 26.049 1.00 85.06 174 LEU A N 1
ATOM 1269 C CA . LEU A 1 174 ? -5.060 -2.966 24.875 1.00 85.06 174 LEU A CA 1
ATOM 1270 C C . LEU A 1 174 ? -4.233 -4.180 24.446 1.00 85.06 174 LEU A C 1
ATOM 1272 O O . LEU A 1 174 ? -3.012 -4.233 24.618 1.00 85.06 174 LEU A O 1
ATOM 1276 N N . THR A 1 175 ? -4.896 -5.154 23.836 1.00 82.62 175 THR A N 1
ATOM 1277 C CA . THR A 1 175 ? -4.250 -6.252 23.120 1.00 82.62 175 THR A CA 1
ATOM 1278 C C . THR A 1 175 ? -4.675 -6.255 21.660 1.00 82.62 175 THR A C 1
ATOM 1280 O O . THR A 1 175 ? -5.683 -5.665 21.287 1.00 82.62 175 THR A O 1
ATOM 1283 N N . PHE A 1 176 ? -3.915 -6.948 20.812 1.00 85.50 176 PHE A N 1
ATOM 1284 C CA . PHE A 1 176 ? -4.241 -7.050 19.387 1.00 85.50 176 PHE A CA 1
ATOM 1285 C C . PHE A 1 176 ? -5.643 -7.630 19.151 1.00 85.50 176 PHE A C 1
ATOM 1287 O O . PHE A 1 176 ? -6.305 -7.247 18.203 1.00 85.50 176 PHE A O 1
ATOM 1294 N N . ALA A 1 177 ? -6.111 -8.524 20.027 1.00 80.06 177 ALA A N 1
ATOM 1295 C CA . ALA A 1 177 ? -7.439 -9.124 19.917 1.00 80.06 177 ALA A CA 1
ATOM 1296 C C . ALA A 1 177 ? -8.588 -8.168 20.295 1.00 80.06 177 ALA A C 1
ATOM 1298 O O . ALA A 1 177 ? -9.745 -8.502 20.047 1.00 80.06 177 ALA A O 1
ATOM 1299 N N . ASP A 1 178 ? -8.284 -7.024 20.915 1.00 77.38 178 ASP A N 1
ATOM 1300 C CA . ASP A 1 178 ? -9.275 -6.018 21.308 1.00 77.38 178 ASP A CA 1
ATOM 1301 C C . ASP A 1 178 ? -9.572 -4.999 20.187 1.00 77.38 178 ASP A C 1
ATOM 1303 O O . ASP A 1 178 ? -10.480 -4.179 20.344 1.00 77.38 178 ASP A O 1
ATOM 1307 N N . LEU A 1 179 ? -8.815 -5.040 19.080 1.00 73.44 179 LEU A N 1
ATOM 1308 C CA . LEU A 1 179 ? -8.859 -4.107 17.943 1.00 73.44 179 LEU A CA 1
ATOM 1309 C C . LEU A 1 179 ? -9.211 -4.828 16.635 1.00 73.44 179 LEU A C 1
ATOM 1311 O O . LEU A 1 179 ? -9.899 -4.193 15.803 1.00 73.44 179 LEU A O 1
#

Solvent-accessible surface area (backbone atoms only — not comparable to full-atom values): 9723 Å² total; per-residue (Å²): 116,73,67,62,53,54,54,52,52,50,51,52,50,52,52,50,52,51,50,54,52,56,54,48,49,69,72,40,77,52,33,40,41,33,44,41,60,73,40,28,38,40,33,35,18,16,79,81,42,30,20,67,42,77,45,57,64,40,73,58,17,44,66,54,46,62,89,68,81,54,53,74,37,45,46,66,58,44,51,52,51,52,50,53,35,30,40,75,72,67,57,36,49,88,88,46,37,57,35,40,37,24,17,29,34,95,47,66,70,59,18,51,54,49,33,54,50,52,54,50,49,51,53,55,54,34,53,74,72,74,30,88,51,50,72,47,70,42,71,43,70,85,82,46,64,68,52,48,51,48,8,62,75,70,63,48,53,59,51,56,39,51,52,51,52,55,51,38,72,77,36,81,88,56,55,82,92,80,109

Mean predicted aligned error: 7.97 Å

Secondary structure (DSSP, 8-state):
-HHHHHHHHHHHHHHHHHHHHHHHHTTS--EEEEEESSSEEEEEE-TT-BEEEEEE-SHHHHHHHTT---TTSBHHHHHHHHHHHHHHTTSSSSS--EEEEEEE-SSHHHHHHHHHHHHHHHHHHHHHTT---EEEEEEE-TT-HHHHHHHHHHT--HHHHHHHHHHHHH-TT--GGG-

Foldseek 3Di:
DVVVVVVVVVVVVVVVVVVVVVVVQQQDFAKWKWKDQVWIKIFGAGPQQFTQDIDGLDPVSCVLCPPDDRGRPHNLVVLLSSVVSCVVVVSDDQVRAEMEMEMEGPDPVSRVVVQVVSLVSSCVSCVVVVHPHHYHYDYAYPPPPVLVVLCVVVSHDSRVSVVLVVVCVVPVVDDPVND

Sequence (179 aa):
MRICAAAAAAVIVFVSVWLIAGYRTTRTVDSIVMLDVNPSFSLSVNAKETVLAVEALNEDARSVLGDMELSGVSLEVAINALIGSMLQNGYLDELQNSILVSVENDDANRSEQLRAKVASAINSCMSGDQLEGAVLSQTVSGSDDALKALAEQYGISLGKAALIQEVLSQDATLTFADL

pLDDT: mean 86.15, std 12.49, range [50.31, 97.81]